Protein AF-A0A962M8P1-F1 (afdb_monomer_lite)

Radius of gyration: 22.52 Å; chains: 1; bounding box: 57×73×59 Å

Structure (mmCIF, N/CA/C/O backbone):
data_AF-A0A962M8P1-F1
#
_entry.id   AF-A0A962M8P1-F1
#
loop_
_atom_site.group_PDB
_atom_site.id
_atom_site.type_symbol
_atom_site.label_atom_id
_atom_site.label_alt_id
_atom_site.label_comp_id
_atom_site.label_asym_id
_atom_site.label_entity_id
_atom_site.label_seq_id
_atom_site.pdbx_PDB_ins_code
_atom_site.Cartn_x
_atom_site.Cartn_y
_atom_site.Cartn_z
_atom_site.occupancy
_atom_site.B_iso_or_equiv
_atom_site.auth_seq_id
_atom_site.auth_comp_id
_atom_site.auth_asym_id
_atom_site.auth_atom_id
_atom_site.pdbx_PDB_model_num
ATOM 1 N N . MET A 1 1 ? 17.537 8.607 -25.675 1.00 87.75 1 MET A N 1
ATOM 2 C CA . MET A 1 1 ? 16.946 9.271 -24.492 1.00 87.75 1 MET A CA 1
ATOM 3 C C . MET A 1 1 ? 15.452 9.015 -24.517 1.00 87.75 1 MET A C 1
ATOM 5 O O . MET A 1 1 ? 14.865 9.189 -25.572 1.00 87.75 1 MET A O 1
ATOM 9 N N . VAL A 1 2 ? 14.861 8.583 -23.406 1.00 95.69 2 VAL A N 1
ATOM 10 C CA . VAL A 1 2 ? 13.420 8.278 -23.311 1.00 95.69 2 VAL A CA 1
ATOM 11 C C . VAL A 1 2 ? 12.809 9.135 -22.211 1.00 95.69 2 VAL A C 1
ATOM 13 O O . VAL A 1 2 ? 13.331 9.156 -21.102 1.00 95.69 2 VAL A O 1
ATOM 16 N N . ILE A 1 3 ? 11.717 9.842 -22.480 1.00 96.94 3 ILE A N 1
ATOM 17 C CA . ILE A 1 3 ? 11.005 10.632 -21.471 1.00 96.94 3 ILE A CA 1
ATOM 18 C C . ILE A 1 3 ? 10.130 9.696 -20.634 1.00 96.94 3 ILE A C 1
ATOM 20 O O . ILE A 1 3 ? 9.373 8.885 -21.166 1.00 96.94 3 ILE A O 1
ATOM 24 N N . ALA A 1 4 ? 10.215 9.811 -19.312 1.00 96.94 4 ALA A N 1
ATOM 25 C CA . ALA A 1 4 ? 9.521 8.947 -18.366 1.00 96.94 4 ALA A CA 1
ATOM 26 C C . ALA A 1 4 ? 8.801 9.762 -17.274 1.00 96.94 4 ALA A C 1
ATOM 28 O O . ALA A 1 4 ? 8.599 10.976 -17.375 1.00 96.94 4 ALA A O 1
ATOM 29 N N . GLY A 1 5 ? 8.366 9.069 -16.221 1.00 94.88 5 GLY A N 1
ATOM 30 C CA . GLY A 1 5 ? 7.865 9.706 -15.010 1.00 94.88 5 GLY A CA 1
ATOM 31 C C . GLY A 1 5 ? 6.574 10.500 -15.207 1.00 94.88 5 GLY A C 1
ATOM 32 O O . GLY A 1 5 ? 5.689 10.092 -15.952 1.00 94.88 5 GLY A O 1
ATOM 33 N N . SER A 1 6 ? 6.431 11.609 -14.475 1.00 95.00 6 SER A N 1
ATOM 34 C CA . SER A 1 6 ? 5.182 12.399 -14.486 1.00 95.00 6 SER A CA 1
ATOM 35 C C . SER A 1 6 ? 4.921 13.044 -15.854 1.00 95.00 6 SER A C 1
ATOM 37 O O . SER A 1 6 ? 3.770 13.121 -16.278 1.00 95.00 6 SER A O 1
ATOM 39 N N . THR A 1 7 ? 5.980 13.459 -16.558 1.00 96.69 7 THR A N 1
ATOM 40 C CA . THR A 1 7 ? 5.894 14.061 -17.897 1.00 96.69 7 THR A CA 1
ATOM 41 C C . THR A 1 7 ? 5.358 13.080 -18.932 1.00 96.69 7 THR A C 1
ATOM 43 O O . THR A 1 7 ? 4.467 13.443 -19.696 1.00 96.69 7 THR A O 1
ATOM 46 N N . ALA A 1 8 ? 5.815 11.823 -18.913 1.00 97.56 8 ALA A N 1
ATOM 47 C CA . ALA A 1 8 ? 5.260 10.791 -19.786 1.00 97.56 8 ALA A CA 1
ATOM 48 C C . ALA A 1 8 ? 3.777 10.515 -19.488 1.00 97.56 8 ALA A C 1
ATOM 50 O O . ALA A 1 8 ? 2.972 10.449 -20.410 1.00 97.56 8 ALA A O 1
ATOM 51 N N . ILE A 1 9 ? 3.372 10.449 -18.212 1.00 97.50 9 ILE A N 1
ATOM 52 C CA . ILE A 1 9 ? 1.950 10.266 -17.859 1.00 97.50 9 ILE A CA 1
ATOM 53 C C . ILE A 1 9 ? 1.102 11.418 -18.402 1.00 97.50 9 ILE A C 1
ATOM 55 O O . ILE A 1 9 ? 0.058 11.170 -18.993 1.00 97.50 9 ILE A O 1
ATOM 59 N N . LYS A 1 10 ? 1.548 12.669 -18.231 1.00 97.12 10 LYS A N 1
ATOM 60 C CA . LYS A 1 10 ? 0.833 13.860 -18.712 1.00 97.12 10 LYS A CA 1
ATOM 61 C C . LYS A 1 10 ? 0.685 13.890 -20.235 1.00 97.12 10 LYS A C 1
ATOM 63 O O . LYS A 1 10 ? -0.350 14.338 -20.721 1.00 97.12 10 LYS A O 1
ATOM 68 N N . HIS A 1 11 ? 1.695 13.413 -20.966 1.00 97.44 11 HIS A N 1
ATOM 69 C CA . HIS A 1 11 ? 1.644 13.285 -22.424 1.00 97.44 11 HIS A CA 1
ATOM 70 C C . HIS A 1 11 ? 0.500 12.360 -22.867 1.00 97.44 11 HIS A C 1
ATOM 72 O O . HIS A 1 11 ? -0.308 12.743 -23.710 1.00 97.44 11 HIS A O 1
ATOM 78 N N . TRP A 1 12 ? 0.391 11.180 -22.251 1.00 97.69 12 TRP A N 1
ATOM 79 C CA . TRP A 1 12 ? -0.638 10.189 -22.585 1.00 97.69 12 TRP A CA 1
ATOM 80 C C . TRP A 1 12 ? -2.014 10.501 -21.982 1.00 97.69 12 TRP A C 1
ATOM 82 O O . TRP A 1 12 ? -3.043 10.163 -22.562 1.00 97.69 12 TRP A O 1
ATOM 92 N N . ILE A 1 13 ? -2.047 11.140 -20.811 1.00 96.81 13 ILE A N 1
ATOM 93 C CA . ILE A 1 13 ? -3.260 11.455 -20.054 1.00 96.81 13 ILE A CA 1
ATOM 94 C C . ILE A 1 13 ? -3.256 12.958 -19.727 1.00 96.81 13 ILE A C 1
ATOM 96 O O . ILE A 1 13 ? -2.772 13.366 -18.664 1.00 96.81 13 ILE A O 1
ATOM 100 N N . PRO A 1 14 ? -3.839 13.809 -20.595 1.00 95.56 14 PRO A N 1
ATOM 101 C CA . PRO A 1 14 ? -3.824 15.264 -20.413 1.00 95.56 14 PRO A CA 1
ATOM 102 C C . PRO A 1 14 ? -4.484 15.753 -19.114 1.00 95.56 14 PRO A C 1
ATOM 104 O O . PRO A 1 14 ? -4.162 16.838 -18.628 1.00 95.56 14 PRO A O 1
ATOM 107 N N . SER A 1 15 ? -5.390 14.959 -18.531 1.00 92.06 15 SER A N 1
ATOM 108 C CA . SER A 1 15 ? -6.053 15.241 -17.249 1.00 92.06 15 SER A CA 1
ATOM 109 C C . SER A 1 15 ? -5.169 14.983 -16.022 1.00 92.06 15 SER A C 1
ATOM 111 O O . SER A 1 15 ? -5.556 15.336 -14.906 1.00 92.06 15 SER A O 1
ATOM 113 N N . PHE A 1 16 ? -3.988 14.379 -16.195 1.00 93.50 16 PHE A N 1
ATOM 114 C CA . PHE A 1 16 ? -3.030 14.188 -15.112 1.00 93.50 16 PHE A CA 1
ATOM 115 C C . PHE A 1 16 ? -2.521 15.537 -14.581 1.00 93.50 16 PHE A C 1
ATOM 117 O O . PHE A 1 16 ? -2.542 16.556 -15.278 1.00 93.50 16 PHE A O 1
ATOM 124 N N . ARG A 1 17 ? -2.058 15.558 -13.327 1.00 91.62 17 ARG A N 1
ATOM 125 C CA . ARG A 1 17 ? -1.501 16.766 -12.696 1.00 91.62 17 ARG A CA 1
ATOM 126 C C . ARG A 1 17 ? -0.302 17.309 -13.481 1.00 91.62 17 ARG A C 1
ATOM 128 O O . ARG A 1 17 ? 0.403 16.545 -14.138 1.00 91.62 17 ARG A O 1
ATOM 135 N N . GLU A 1 18 ? -0.036 18.607 -13.354 1.00 93.00 18 GLU A N 1
ATOM 136 C CA . GLU A 1 18 ? 1.159 19.209 -13.953 1.00 93.00 18 GLU A CA 1
ATOM 137 C C . GLU A 1 18 ? 2.445 18.606 -13.343 1.00 93.00 18 GLU A C 1
ATOM 139 O O . GLU A 1 18 ? 2.572 18.538 -12.111 1.00 93.00 18 GLU A O 1
ATOM 144 N N . PRO A 1 19 ? 3.384 18.111 -14.173 1.00 92.25 19 PRO A N 1
ATOM 145 C CA . PRO A 1 19 ? 4.696 17.655 -13.721 1.00 92.25 19 PRO A CA 1
ATOM 146 C C . PRO A 1 19 ? 5.548 18.808 -13.172 1.00 92.25 19 PRO A C 1
ATOM 148 O O . PRO A 1 19 ? 5.528 19.913 -13.706 1.00 92.25 19 PRO A O 1
ATOM 151 N N . PHE A 1 20 ? 6.334 18.536 -12.128 1.00 87.94 20 PHE A N 1
ATOM 152 C CA . PHE A 1 20 ? 7.322 19.488 -11.594 1.00 87.94 20 PHE A CA 1
ATOM 153 C C . PHE A 1 20 ? 8.696 19.333 -12.251 1.00 87.94 20 PHE A C 1
ATOM 155 O O . PHE A 1 20 ? 9.467 20.283 -12.328 1.00 87.94 20 PHE A O 1
ATOM 162 N N . ASP A 1 21 ? 8.996 18.111 -12.677 1.00 90.19 21 ASP A N 1
ATOM 163 C CA . ASP A 1 21 ? 10.261 17.638 -13.211 1.00 90.19 21 ASP A CA 1
ATOM 164 C C . ASP A 1 21 ? 10.010 16.861 -14.509 1.00 90.19 21 ASP A C 1
ATOM 166 O O . ASP A 1 21 ? 8.931 16.301 -14.716 1.00 90.19 21 ASP A O 1
ATOM 170 N N . THR A 1 22 ? 11.015 16.829 -15.387 1.00 92.44 22 THR A N 1
ATOM 171 C CA . THR A 1 22 ? 11.053 15.893 -16.515 1.00 92.44 22 THR A CA 1
ATOM 172 C C . THR A 1 22 ? 12.088 14.830 -16.207 1.00 92.44 22 THR A C 1
ATOM 174 O O . THR A 1 22 ? 13.269 15.145 -16.092 1.00 92.44 22 THR A O 1
ATOM 177 N N . ASP A 1 23 ? 11.629 13.589 -16.066 1.00 93.12 23 ASP A N 1
ATOM 178 C CA . ASP A 1 23 ? 12.486 12.421 -15.907 1.00 93.12 23 ASP A CA 1
ATOM 179 C C . ASP A 1 23 ? 12.902 11.924 -17.302 1.00 93.12 23 ASP A C 1
ATOM 181 O O . ASP A 1 23 ? 12.043 11.669 -18.152 1.00 93.12 23 ASP A O 1
ATOM 185 N N . ILE A 1 24 ? 14.203 11.765 -17.545 1.00 95.06 24 ILE A N 1
ATOM 186 C CA . ILE A 1 24 ? 14.735 11.146 -18.763 1.00 95.06 24 ILE A CA 1
ATOM 187 C C . ILE A 1 24 ? 15.512 9.873 -18.434 1.00 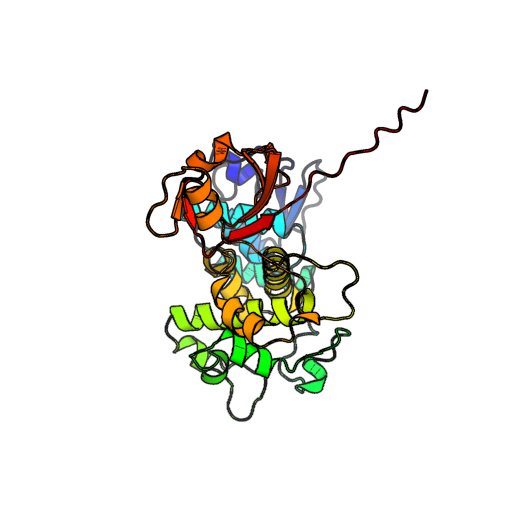95.06 24 ILE A C 1
ATOM 189 O O . ILE A 1 24 ? 16.294 9.831 -17.489 1.00 95.06 24 ILE A O 1
ATOM 193 N N . ILE A 1 25 ? 15.317 8.834 -19.238 1.00 95.56 25 ILE A N 1
ATOM 194 C CA . ILE A 1 25 ? 16.087 7.597 -19.189 1.00 95.56 25 ILE A CA 1
ATOM 195 C C . ILE A 1 25 ? 17.203 7.669 -20.232 1.00 95.56 25 ILE A C 1
ATOM 197 O O . ILE A 1 25 ? 16.952 7.947 -21.415 1.00 95.56 25 ILE A O 1
ATOM 201 N N . ILE A 1 26 ? 18.427 7.408 -19.780 1.00 94.19 26 ILE A N 1
ATOM 202 C CA . ILE A 1 26 ? 19.639 7.306 -20.606 1.00 94.19 26 ILE A CA 1
ATOM 203 C C . ILE A 1 26 ? 20.454 6.077 -20.191 1.00 94.19 26 ILE A C 1
ATOM 205 O O . ILE A 1 26 ? 20.227 5.530 -19.103 1.00 94.19 26 ILE A O 1
ATOM 209 N N . SER A 1 27 ? 21.396 5.659 -21.041 1.00 92.69 27 SER A N 1
ATOM 210 C CA . SER A 1 27 ? 22.308 4.568 -20.694 1.00 92.69 27 SER A CA 1
ATOM 211 C C . SER A 1 27 ? 23.224 4.970 -19.541 1.00 92.69 27 SER A C 1
ATOM 213 O O . SER A 1 27 ? 23.591 6.136 -19.395 1.00 92.69 27 SER A O 1
ATOM 215 N N . VAL A 1 28 ? 23.617 4.000 -18.714 1.00 89.06 28 VAL A N 1
ATOM 216 C CA . VAL A 1 28 ? 24.671 4.183 -17.697 1.00 89.06 28 VAL A CA 1
ATOM 217 C C . VAL A 1 28 ? 26.008 4.611 -18.309 1.00 89.06 28 VAL A C 1
ATOM 219 O O . VAL A 1 28 ? 26.787 5.270 -17.625 1.00 89.06 28 VAL A O 1
ATOM 222 N N . ASP A 1 29 ? 26.239 4.280 -19.582 1.00 87.75 29 ASP A N 1
ATOM 223 C CA . ASP A 1 29 ? 27.457 4.618 -20.325 1.00 87.75 29 ASP A CA 1
ATOM 224 C C . ASP A 1 29 ? 27.395 6.012 -20.983 1.00 87.75 29 ASP A C 1
ATOM 226 O O . ASP A 1 29 ? 28.407 6.507 -21.483 1.00 87.75 29 ASP A O 1
ATOM 230 N N . ASP A 1 30 ? 26.225 6.664 -20.980 1.00 88.00 30 ASP A N 1
ATOM 231 C CA . ASP A 1 30 ? 26.036 7.985 -21.581 1.00 88.00 30 ASP A CA 1
ATOM 232 C C . ASP A 1 30 ? 26.454 9.104 -20.609 1.00 88.00 30 ASP A C 1
ATOM 234 O O . ASP A 1 30 ? 25.870 9.277 -19.531 1.00 88.00 30 ASP A O 1
ATOM 238 N N . ASP A 1 31 ? 27.401 9.949 -21.029 1.00 81.38 31 ASP A N 1
ATOM 239 C CA . ASP A 1 31 ? 27.787 11.164 -20.300 1.00 81.38 31 ASP A CA 1
ATOM 240 C C . ASP A 1 31 ? 27.058 12.397 -20.860 1.00 81.38 31 ASP A C 1
ATOM 242 O O . ASP A 1 31 ? 27.593 13.202 -21.626 1.00 81.38 31 ASP A O 1
ATOM 246 N N . ILE A 1 32 ? 25.769 12.504 -20.525 1.00 84.12 32 ILE A N 1
ATOM 247 C CA . ILE A 1 32 ? 24.912 13.628 -20.917 1.00 84.12 32 ILE A CA 1
ATOM 248 C C . ILE A 1 32 ? 24.668 14.530 -19.706 1.00 84.12 32 ILE A C 1
ATOM 250 O O . ILE A 1 32 ? 24.160 14.094 -18.669 1.00 84.12 32 ILE A O 1
ATOM 254 N N . THR A 1 33 ? 24.947 15.824 -19.871 1.00 78.62 33 THR A N 1
ATOM 255 C CA . THR A 1 33 ? 24.561 16.864 -18.912 1.00 78.62 33 THR A CA 1
ATOM 256 C C . THR A 1 33 ? 23.253 17.519 -19.348 1.00 78.62 33 THR A C 1
ATOM 258 O O . THR A 1 33 ? 23.106 17.999 -20.470 1.00 78.62 33 THR A O 1
ATOM 261 N N . THR A 1 34 ? 22.265 17.532 -18.457 1.00 80.81 34 THR A N 1
ATOM 262 C CA . THR A 1 34 ? 20.958 18.151 -18.704 1.00 80.81 34 THR A CA 1
ATOM 263 C C . THR A 1 34 ? 20.409 18.773 -17.423 1.00 80.81 34 THR A C 1
ATOM 265 O O . THR A 1 34 ? 20.869 18.472 -16.325 1.00 80.81 34 THR A O 1
ATOM 268 N N . ARG A 1 35 ? 19.417 19.658 -17.570 1.00 84.00 35 ARG A N 1
ATOM 269 C CA . ARG A 1 35 ? 18.641 20.217 -16.452 1.00 84.00 35 ARG A CA 1
ATOM 270 C C . ARG A 1 35 ? 17.535 19.272 -15.959 1.00 84.00 35 ARG A C 1
ATOM 272 O O . ARG A 1 35 ? 16.896 19.584 -14.962 1.00 84.00 35 ARG A O 1
ATOM 279 N N . ASN A 1 36 ? 17.291 18.176 -16.675 1.00 88.25 36 ASN A N 1
ATOM 280 C CA . ASN A 1 36 ? 16.266 17.181 -16.360 1.00 88.25 36 ASN A CA 1
ATOM 281 C C . ASN A 1 36 ? 16.761 16.162 -15.320 1.00 88.25 36 ASN A C 1
ATOM 283 O O . ASN A 1 36 ? 17.963 15.909 -15.227 1.00 88.25 36 ASN A O 1
ATOM 287 N N . ASP A 1 37 ? 15.830 15.535 -14.595 1.00 88.31 37 ASP A N 1
ATOM 288 C CA . ASP A 1 37 ? 16.135 14.420 -13.693 1.00 88.31 37 ASP A CA 1
ATOM 289 C C . ASP A 1 37 ? 16.513 13.194 -14.541 1.00 88.31 37 ASP A C 1
ATOM 291 O O . ASP A 1 37 ? 15.815 12.838 -15.491 1.00 88.31 37 ASP A O 1
ATOM 295 N N . ILE A 1 38 ? 17.639 12.552 -14.224 1.00 90.81 38 ILE A N 1
ATOM 296 C CA . ILE A 1 38 ? 18.180 11.446 -15.022 1.00 90.81 38 ILE A CA 1
ATOM 297 C C . ILE A 1 38 ? 17.988 10.118 -14.292 1.00 90.81 38 ILE A C 1
ATOM 299 O O . ILE A 1 38 ? 18.492 9.930 -13.184 1.00 90.81 38 ILE A O 1
ATOM 303 N N . ILE A 1 39 ? 17.354 9.165 -14.970 1.00 91.88 39 ILE A N 1
ATOM 304 C CA . ILE A 1 39 ? 17.299 7.755 -14.592 1.00 91.88 39 ILE A CA 1
ATOM 305 C C . ILE A 1 39 ? 18.299 7.005 -15.475 1.00 91.88 39 ILE A C 1
ATOM 307 O O . ILE A 1 39 ? 18.087 6.845 -16.676 1.00 91.88 39 ILE A O 1
ATOM 311 N N . ARG A 1 40 ? 19.408 6.551 -14.891 1.00 93.50 40 ARG A N 1
ATOM 312 C CA . ARG A 1 40 ? 20.413 5.768 -15.621 1.00 93.50 40 ARG A CA 1
ATOM 313 C C . ARG A 1 40 ? 20.064 4.292 -15.540 1.00 93.50 40 ARG A C 1
ATOM 315 O O . ARG A 1 40 ? 19.936 3.767 -14.438 1.00 93.50 40 ARG A O 1
ATOM 322 N N . LEU A 1 41 ? 19.900 3.647 -16.693 1.00 95.25 41 LEU A N 1
ATOM 323 C CA . LEU A 1 41 ? 19.621 2.214 -16.789 1.00 95.25 41 LEU A CA 1
ATOM 324 C C . LEU A 1 41 ? 20.677 1.514 -17.659 1.00 95.25 41 LEU A C 1
ATOM 326 O O . LEU A 1 41 ? 21.176 2.112 -18.611 1.00 95.25 41 LEU A O 1
ATOM 330 N N . PRO A 1 42 ? 21.011 0.246 -17.371 1.00 95.31 42 PRO A N 1
ATOM 331 C CA . PRO A 1 42 ? 21.795 -0.587 -18.274 1.00 95.31 42 PRO A CA 1
ATOM 332 C C . PRO A 1 42 ? 21.156 -0.689 -19.665 1.00 95.31 42 PRO A C 1
ATOM 334 O O . PRO A 1 42 ? 19.929 -0.787 -19.775 1.00 95.31 42 PRO A O 1
ATOM 337 N N . GLN A 1 43 ? 21.980 -0.739 -20.716 1.00 94.50 43 GLN A N 1
ATOM 338 C CA . GLN A 1 43 ? 21.503 -0.773 -22.104 1.00 94.50 43 GLN A CA 1
ATOM 339 C C . GLN A 1 43 ? 20.516 -1.923 -22.360 1.00 94.50 43 GLN A C 1
ATOM 341 O O . GLN A 1 43 ? 19.470 -1.709 -22.958 1.00 94.50 43 GLN A O 1
ATOM 346 N N . ASN A 1 44 ? 20.760 -3.109 -21.793 1.00 95.12 44 ASN A N 1
ATOM 347 C CA . ASN A 1 44 ? 19.865 -4.263 -21.936 1.00 95.12 44 ASN A CA 1
ATOM 348 C C . ASN A 1 44 ? 18.453 -4.044 -21.356 1.00 95.12 44 ASN A C 1
ATOM 350 O O . ASN A 1 44 ? 17.518 -4.733 -21.759 1.00 95.12 44 ASN A O 1
ATOM 354 N N . ILE A 1 45 ? 18.292 -3.131 -20.389 1.00 97.06 45 ILE A N 1
ATOM 355 C CA . ILE A 1 45 ? 16.973 -2.733 -19.876 1.00 97.06 45 ILE A CA 1
ATOM 356 C C . ILE A 1 45 ? 16.354 -1.692 -20.808 1.00 97.06 45 ILE A C 1
ATOM 358 O O . ILE A 1 45 ? 15.164 -1.778 -21.098 1.00 97.06 45 ILE A O 1
ATOM 362 N N . ILE A 1 46 ? 17.154 -0.737 -21.293 1.00 96.25 46 ILE A N 1
ATOM 363 C CA . ILE A 1 46 ? 16.712 0.291 -22.247 1.00 96.25 46 ILE A CA 1
ATOM 364 C C . ILE A 1 46 ? 16.167 -0.347 -23.526 1.00 96.25 46 ILE A C 1
ATOM 366 O O . ILE A 1 46 ? 15.102 0.052 -23.989 1.00 96.25 46 ILE A O 1
ATOM 370 N N . ASP A 1 47 ? 16.840 -1.379 -24.037 1.00 95.50 47 ASP A N 1
ATOM 371 C CA . ASP A 1 47 ? 16.479 -2.088 -25.270 1.00 95.50 47 ASP A CA 1
ATOM 372 C C . ASP A 1 47 ? 15.090 -2.745 -25.218 1.00 95.50 47 ASP A C 1
ATOM 374 O O . ASP A 1 47 ? 14.495 -3.019 -26.259 1.00 95.50 47 ASP A O 1
ATOM 378 N N . ILE A 1 48 ? 14.561 -3.005 -24.016 1.00 96.88 48 ILE A N 1
ATOM 379 C CA . ILE A 1 48 ? 13.236 -3.607 -23.820 1.00 96.88 48 ILE A CA 1
ATOM 380 C C . ILE A 1 48 ? 12.189 -2.613 -23.305 1.00 96.88 48 ILE A C 1
ATOM 382 O O . ILE A 1 48 ? 11.078 -3.025 -22.956 1.00 96.88 48 ILE A O 1
ATOM 386 N N . LEU A 1 49 ? 12.524 -1.321 -23.202 1.00 98.00 49 LEU A N 1
ATOM 387 C CA . LEU A 1 49 ? 11.556 -0.309 -22.793 1.00 98.00 49 LEU A CA 1
ATOM 388 C C . LEU A 1 49 ? 10.464 -0.162 -23.863 1.00 98.00 49 LEU A C 1
ATOM 390 O O . LEU A 1 49 ? 10.775 0.026 -25.039 1.00 98.00 49 LEU A O 1
ATOM 394 N N . PRO A 1 50 ? 9.180 -0.184 -23.477 1.00 97.75 50 PRO A N 1
ATOM 395 C CA . PRO A 1 50 ? 8.088 0.097 -24.399 1.00 97.75 50 PRO A CA 1
ATOM 396 C C . PRO A 1 50 ? 7.992 1.610 -24.640 1.00 97.75 50 PRO A C 1
ATOM 398 O O . PRO A 1 50 ? 7.438 2.342 -23.813 1.00 97.75 50 PRO A O 1
ATOM 401 N N . VAL A 1 51 ? 8.560 2.084 -25.747 1.00 97.88 51 VAL A N 1
ATOM 402 C CA . VAL A 1 51 ? 8.662 3.514 -26.078 1.00 97.88 51 VAL A CA 1
ATOM 403 C C . VAL A 1 51 ? 7.861 3.842 -27.329 1.00 97.88 51 VAL A C 1
ATOM 405 O O . VAL A 1 51 ? 7.998 3.178 -28.353 1.00 97.88 51 VAL A O 1
ATOM 408 N N . GLU A 1 52 ? 7.079 4.914 -27.255 1.00 96.94 52 GLU A N 1
ATOM 409 C CA . GLU A 1 52 ? 6.338 5.489 -28.374 1.00 96.94 52 GLU A CA 1
ATOM 410 C C . GLU A 1 52 ? 6.533 7.013 -28.374 1.00 96.94 52 GLU A C 1
ATOM 412 O O . GLU A 1 52 ? 6.364 7.665 -27.345 1.00 96.94 52 GLU A O 1
ATOM 417 N N . ASN A 1 53 ? 6.900 7.595 -29.522 1.00 94.12 53 ASN A N 1
ATOM 418 C CA . ASN A 1 53 ? 7.151 9.039 -29.678 1.00 94.12 53 ASN A CA 1
ATOM 419 C C . ASN A 1 53 ? 8.158 9.622 -28.664 1.00 94.12 53 ASN A C 1
ATOM 421 O O . ASN A 1 53 ? 7.937 10.704 -28.134 1.00 94.12 53 ASN A O 1
ATOM 425 N N . ASP A 1 54 ? 9.239 8.896 -28.367 1.00 96.19 54 ASP A N 1
ATOM 426 C CA . ASP A 1 54 ? 10.234 9.224 -27.328 1.00 96.19 54 ASP A CA 1
ATOM 427 C C . ASP A 1 54 ? 9.719 9.168 -25.876 1.00 96.19 54 ASP A C 1
ATOM 429 O O . ASP A 1 54 ? 10.497 9.387 -24.945 1.00 96.19 54 ASP A O 1
ATOM 433 N N . TYR A 1 55 ? 8.449 8.822 -25.647 1.00 98.19 55 TYR A N 1
ATOM 434 C CA . TYR A 1 55 ? 7.864 8.652 -24.318 1.00 98.19 55 TYR A CA 1
ATOM 435 C C . TYR A 1 55 ? 7.741 7.177 -23.952 1.00 98.19 55 TYR A C 1
ATOM 437 O O . TYR A 1 55 ? 7.319 6.336 -24.744 1.00 98.19 55 TYR A O 1
ATOM 445 N N . LEU A 1 56 ? 8.047 6.859 -22.698 1.00 98.19 56 LEU A N 1
ATOM 446 C CA . LEU A 1 56 ? 7.702 5.567 -22.126 1.00 98.19 56 LEU A CA 1
ATOM 447 C C . LEU A 1 56 ? 6.168 5.421 -22.109 1.00 98.19 56 LEU A C 1
ATOM 449 O O . LEU A 1 56 ? 5.462 6.336 -21.674 1.00 98.19 56 LEU A O 1
ATOM 453 N N . THR A 1 57 ? 5.653 4.286 -22.583 1.00 98.56 57 THR A N 1
ATOM 454 C CA . THR A 1 57 ? 4.210 3.974 -22.552 1.00 98.56 57 THR A CA 1
ATOM 455 C C . THR A 1 57 ? 3.666 3.969 -21.120 1.00 98.56 57 THR A C 1
ATOM 457 O O . THR A 1 57 ? 4.423 3.848 -20.152 1.00 98.56 57 THR A O 1
ATOM 460 N N . LEU A 1 58 ? 2.341 4.059 -20.962 1.00 98.38 58 LEU A N 1
ATOM 461 C CA . LEU A 1 58 ? 1.694 4.030 -19.644 1.00 98.38 58 LEU A CA 1
ATOM 462 C C . LEU A 1 58 ? 2.046 2.770 -18.833 1.00 98.38 58 LEU A C 1
ATOM 464 O O . LEU A 1 58 ? 2.432 2.896 -17.670 1.00 98.38 58 LEU A O 1
ATOM 468 N N . ASP A 1 59 ? 2.019 1.588 -19.454 1.00 98.56 59 ASP A N 1
ATOM 469 C CA . ASP A 1 59 ? 2.436 0.327 -18.819 1.00 98.56 59 ASP A CA 1
ATOM 470 C C . ASP A 1 59 ? 3.929 0.317 -18.476 1.00 98.56 59 ASP A C 1
ATOM 472 O O . ASP A 1 59 ? 4.331 -0.179 -17.419 1.00 98.56 59 ASP A O 1
ATOM 476 N N . GLY A 1 60 ? 4.768 0.923 -19.321 1.00 98.44 60 GLY A N 1
ATOM 477 C CA . GLY A 1 60 ? 6.186 1.117 -19.030 1.00 98.44 60 GLY A CA 1
ATOM 478 C C . GLY A 1 60 ? 6.411 2.002 -17.803 1.00 98.44 60 GLY A C 1
ATOM 479 O O . GLY A 1 60 ? 7.171 1.633 -16.906 1.00 98.44 60 GLY A O 1
ATOM 480 N N . VAL A 1 61 ? 5.720 3.145 -17.714 1.00 98.19 61 VAL A N 1
ATOM 481 C CA . VAL A 1 61 ? 5.810 4.054 -16.558 1.00 98.19 61 VAL A CA 1
ATOM 482 C C . VAL A 1 61 ? 5.257 3.391 -15.298 1.00 98.19 61 VAL A C 1
ATOM 484 O O . VAL A 1 61 ? 5.866 3.509 -14.232 1.00 98.19 61 VAL A O 1
ATOM 487 N N . PHE A 1 62 ? 4.135 2.679 -15.406 1.00 98.38 62 PHE A N 1
ATOM 488 C CA . PHE A 1 62 ? 3.548 1.919 -14.307 1.00 98.38 62 PHE A CA 1
ATOM 489 C C . PHE A 1 62 ? 4.532 0.873 -13.779 1.00 98.38 62 PHE A C 1
ATOM 491 O O . PHE A 1 62 ? 4.864 0.880 -12.594 1.00 98.38 62 PHE A O 1
ATOM 498 N N . THR A 1 63 ? 5.097 0.061 -14.675 1.00 98.44 63 THR A N 1
ATOM 499 C CA . THR A 1 63 ? 6.108 -0.954 -14.356 1.00 98.44 63 THR A CA 1
ATOM 500 C C . THR A 1 63 ? 7.335 -0.343 -13.684 1.00 98.44 63 THR A C 1
ATOM 502 O O . THR A 1 63 ? 7.784 -0.844 -12.650 1.00 98.44 63 THR A O 1
ATOM 505 N N . LEU A 1 64 ? 7.847 0.769 -14.223 1.00 97.69 64 LEU A N 1
ATOM 506 C CA . LEU A 1 64 ? 8.985 1.492 -13.661 1.00 97.69 64 LEU A CA 1
ATOM 507 C C . LEU A 1 64 ? 8.706 1.942 -12.226 1.00 97.69 64 LEU A C 1
ATOM 509 O O . LEU A 1 64 ? 9.499 1.663 -11.326 1.00 97.69 64 LEU A O 1
ATOM 513 N N . LYS A 1 65 ? 7.557 2.579 -11.984 1.00 96.56 65 LYS A N 1
ATOM 514 C CA . LYS A 1 65 ? 7.196 3.068 -10.648 1.00 96.56 65 LYS A CA 1
ATOM 515 C C . LYS A 1 65 ? 6.945 1.928 -9.666 1.00 96.56 65 LYS A C 1
ATOM 517 O O . LYS A 1 65 ? 7.494 1.983 -8.569 1.00 96.56 65 LYS A O 1
ATOM 522 N N . CYS A 1 66 ? 6.195 0.894 -10.052 1.00 97.06 66 CYS A N 1
ATOM 523 C CA . CYS A 1 66 ? 5.975 -0.292 -9.220 1.00 97.06 66 CYS A CA 1
ATOM 524 C C . CYS A 1 66 ? 7.303 -0.942 -8.827 1.00 97.06 66 CYS A C 1
ATOM 526 O O . CYS A 1 66 ? 7.519 -1.213 -7.649 1.00 97.06 66 CYS A O 1
ATOM 528 N N . SER A 1 67 ? 8.222 -1.118 -9.785 1.00 95.81 67 SER A N 1
ATOM 529 C CA . SER A 1 67 ? 9.522 -1.744 -9.520 1.00 95.81 67 SER A CA 1
ATOM 530 C C . SER A 1 67 ? 10.346 -0.983 -8.485 1.00 95.81 67 SER A C 1
ATOM 532 O O . SER A 1 67 ? 11.146 -1.600 -7.805 1.00 95.81 67 SER A O 1
ATOM 534 N N . HIS A 1 68 ? 10.131 0.326 -8.323 1.00 93.25 68 HIS A N 1
ATOM 535 C CA . HIS A 1 68 ? 10.876 1.184 -7.403 1.00 93.25 68 HIS A CA 1
ATOM 536 C C . HIS A 1 68 ? 10.234 1.287 -6.002 1.00 93.25 68 HIS A C 1
ATOM 538 O O . HIS A 1 68 ? 10.883 1.711 -5.044 1.00 93.25 68 HIS A O 1
ATOM 544 N N . MET A 1 69 ? 8.962 0.897 -5.840 1.00 94.62 69 MET A N 1
ATOM 545 C CA . MET A 1 69 ? 8.211 1.096 -4.587 1.00 94.62 69 MET A CA 1
ATOM 546 C C . MET A 1 69 ? 8.769 0.323 -3.386 1.00 94.62 69 MET A C 1
ATOM 548 O O . MET A 1 69 ? 8.457 0.669 -2.247 1.00 94.62 69 MET A O 1
ATOM 552 N N . GLY A 1 70 ? 9.610 -0.688 -3.618 1.00 93.69 70 GLY A N 1
ATOM 553 C CA . GLY A 1 70 ? 10.291 -1.437 -2.562 1.00 93.69 70 GLY A CA 1
ATOM 554 C C . GLY A 1 70 ? 11.326 -0.627 -1.768 1.00 93.69 70 GLY A C 1
ATOM 555 O O . GLY A 1 70 ? 11.795 -1.120 -0.740 1.00 93.69 70 GLY A O 1
ATOM 556 N N . TRP A 1 71 ? 11.666 0.589 -2.209 1.00 92.56 71 TRP A N 1
ATOM 557 C CA . TRP A 1 71 ? 12.631 1.490 -1.574 1.00 92.56 71 TRP A CA 1
ATOM 558 C C . TRP A 1 71 ? 11.985 2.827 -1.196 1.00 92.56 71 TRP A C 1
ATOM 560 O O . TRP A 1 71 ? 11.115 3.337 -1.904 1.00 92.56 71 TRP A O 1
ATOM 570 N N . ASP A 1 72 ? 12.427 3.417 -0.082 1.00 92.06 72 ASP A N 1
ATOM 571 C CA . ASP A 1 72 ? 11.885 4.682 0.431 1.00 92.06 72 ASP A CA 1
ATOM 572 C C . ASP A 1 72 ? 12.503 5.908 -0.260 1.00 92.06 72 ASP A C 1
ATOM 574 O O . ASP A 1 72 ? 13.212 6.717 0.333 1.00 92.06 72 ASP A O 1
ATOM 578 N N . ILE A 1 73 ? 12.278 6.016 -1.567 1.00 89.62 73 ILE A N 1
ATOM 579 C CA . ILE A 1 73 ? 12.790 7.099 -2.410 1.00 89.62 73 ILE A CA 1
ATOM 580 C C . ILE A 1 73 ? 11.596 7.669 -3.155 1.00 89.62 73 ILE A C 1
ATOM 582 O O . ILE A 1 73 ? 10.964 6.964 -3.934 1.00 89.62 73 ILE A O 1
ATOM 586 N N . LYS A 1 74 ? 11.237 8.929 -2.872 1.00 88.94 74 LYS A N 1
ATOM 587 C CA . LYS A 1 74 ? 10.032 9.586 -3.420 1.00 88.94 74 LYS A CA 1
ATOM 588 C C . LYS A 1 74 ? 8.764 8.691 -3.292 1.00 88.94 74 LYS A C 1
ATOM 590 O O . LYS A 1 74 ? 7.842 8.810 -4.099 1.00 88.94 74 LYS A O 1
ATOM 595 N N . TRP A 1 75 ? 8.674 7.817 -2.275 1.00 91.25 75 TRP A N 1
ATOM 596 C CA . TRP A 1 75 ? 7.683 6.724 -2.199 1.00 91.25 75 TRP A CA 1
ATOM 597 C C . TRP A 1 75 ? 6.232 7.203 -2.310 1.00 91.25 75 TRP A C 1
ATOM 599 O O . TRP A 1 75 ? 5.451 6.664 -3.089 1.00 91.25 75 TRP A O 1
ATOM 609 N N . ASN A 1 76 ? 5.882 8.285 -1.605 1.00 89.44 76 ASN A N 1
ATOM 610 C CA . ASN A 1 76 ? 4.539 8.867 -1.673 1.00 89.44 76 ASN A CA 1
ATOM 611 C C . ASN A 1 76 ? 4.178 9.369 -3.085 1.00 89.44 76 ASN A C 1
ATOM 613 O O . ASN A 1 76 ? 3.024 9.238 -3.488 1.00 89.44 76 ASN A O 1
ATOM 617 N N . LYS A 1 77 ? 5.145 9.911 -3.848 1.00 89.12 77 LYS A N 1
ATOM 618 C CA . LYS A 1 77 ? 4.952 10.310 -5.259 1.00 89.12 77 LYS A CA 1
ATOM 619 C C . LYS A 1 77 ? 4.672 9.065 -6.102 1.00 89.12 77 LYS A C 1
ATOM 621 O O . LYS A 1 77 ? 3.669 9.025 -6.807 1.00 89.12 77 LYS A O 1
ATOM 626 N N . HIS A 1 78 ? 5.512 8.034 -5.979 1.00 92.56 78 HIS A N 1
ATOM 627 C CA . HIS A 1 78 ? 5.356 6.791 -6.740 1.00 92.56 78 HIS A CA 1
ATOM 628 C C . HIS A 1 78 ? 4.038 6.086 -6.444 1.00 92.56 78 HIS A C 1
ATOM 630 O O . HIS A 1 78 ? 3.332 5.745 -7.386 1.00 92.56 78 HIS A O 1
ATOM 636 N N . LYS A 1 79 ? 3.660 5.942 -5.169 1.00 93.88 79 LYS A N 1
ATOM 637 C CA . LYS A 1 79 ? 2.386 5.331 -4.778 1.00 93.88 79 LYS A CA 1
ATOM 638 C C . LYS A 1 79 ? 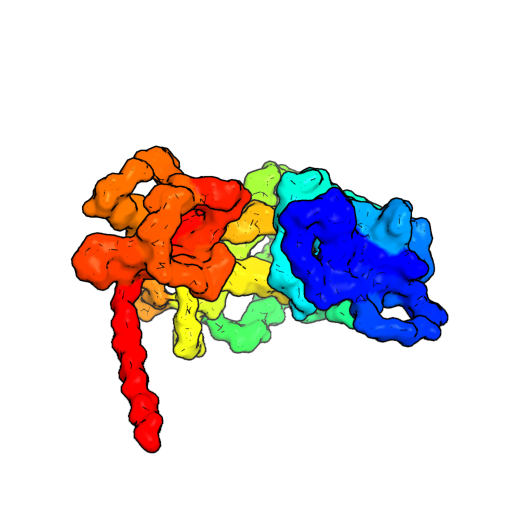1.190 6.049 -5.408 1.00 93.88 79 LYS A C 1
ATOM 640 O O . LYS A 1 79 ? 0.326 5.393 -5.978 1.00 93.88 79 LYS A O 1
ATOM 645 N N . LYS A 1 80 ? 1.142 7.386 -5.330 1.00 91.44 80 LYS A N 1
ATOM 646 C CA . LYS A 1 80 ? 0.050 8.183 -5.919 1.00 91.44 80 LYS A CA 1
ATOM 647 C C . LYS A 1 80 ? -0.057 7.972 -7.426 1.00 91.44 80 LYS A C 1
ATOM 649 O O . LYS A 1 80 ? -1.149 7.746 -7.935 1.00 91.44 80 LYS A O 1
ATOM 654 N N . ASP A 1 81 ? 1.075 8.019 -8.123 1.00 93.94 81 ASP A N 1
ATOM 655 C CA . ASP A 1 81 ? 1.115 7.813 -9.568 1.00 93.94 81 ASP A CA 1
ATOM 656 C C . ASP A 1 81 ? 0.729 6.362 -9.943 1.00 93.94 81 ASP A C 1
ATOM 658 O O . ASP A 1 81 ? 0.016 6.160 -10.918 1.00 93.94 81 ASP A O 1
ATOM 662 N N . VAL A 1 82 ? 1.145 5.355 -9.162 1.00 95.69 82 VAL A N 1
ATOM 663 C CA . VAL A 1 82 ? 0.783 3.934 -9.359 1.00 95.69 82 VAL A CA 1
ATOM 664 C C . VAL A 1 82 ? -0.714 3.708 -9.172 1.00 95.69 82 VAL A C 1
ATOM 666 O O . VAL A 1 82 ? -1.339 3.090 -10.028 1.00 95.69 82 VAL A O 1
ATOM 669 N N . LEU A 1 83 ? -1.308 4.241 -8.099 1.00 93.19 83 LEU A N 1
ATOM 670 C CA . LEU A 1 83 ? -2.754 4.157 -7.870 1.00 93.19 83 LEU A CA 1
ATOM 671 C C . LEU A 1 83 ? -3.534 4.824 -9.009 1.00 93.19 83 LEU A C 1
ATOM 673 O O . LEU A 1 83 ? -4.494 4.247 -9.509 1.00 93.19 83 LEU A O 1
ATOM 677 N N . PHE A 1 84 ? -3.084 5.999 -9.462 1.00 93.25 84 PHE A N 1
ATOM 678 C CA . PHE A 1 84 ? -3.673 6.679 -10.615 1.00 93.25 84 PHE A CA 1
ATOM 679 C C . PHE A 1 84 ? -3.586 5.818 -11.880 1.00 93.25 84 PHE A C 1
ATOM 681 O O . PHE A 1 84 ? -4.600 5.560 -12.509 1.00 93.25 84 PHE A O 1
ATOM 688 N N . LEU A 1 85 ? -2.402 5.320 -12.242 1.00 95.62 85 LEU A N 1
ATOM 689 C CA . LEU A 1 85 ? -2.211 4.503 -13.446 1.00 95.62 85 LEU A CA 1
ATOM 690 C C . LEU A 1 85 ? -3.018 3.198 -13.406 1.00 95.62 85 LEU A C 1
ATOM 692 O O . LEU A 1 85 ? -3.567 2.786 -14.429 1.00 95.62 85 LEU A O 1
ATOM 696 N N . LYS A 1 86 ? -3.166 2.587 -12.225 1.00 93.88 86 LYS A N 1
ATOM 697 C CA . LYS A 1 86 ? -3.993 1.389 -12.042 1.00 93.88 86 LYS A CA 1
ATOM 698 C C . LYS A 1 86 ? -5.476 1.663 -12.332 1.00 93.88 86 LYS A C 1
ATOM 700 O O . LYS A 1 86 ? -6.124 0.831 -12.958 1.00 93.88 86 LYS A O 1
ATOM 705 N N . GLN A 1 87 ? -5.993 2.849 -11.985 1.00 91.19 87 GLN A N 1
ATOM 706 C CA . GLN A 1 87 ? -7.355 3.276 -12.360 1.00 91.19 87 GLN A CA 1
ATOM 707 C C . GLN A 1 87 ? -7.546 3.418 -13.880 1.00 91.19 87 GLN A C 1
ATOM 709 O O . GLN A 1 87 ? -8.666 3.298 -14.365 1.00 91.19 87 GLN A O 1
ATOM 714 N N . TYR A 1 88 ? -6.465 3.640 -14.636 1.00 94.12 88 TYR A N 1
ATOM 715 C CA . TYR A 1 88 ? -6.473 3.677 -16.104 1.00 94.12 88 TYR A CA 1
ATOM 716 C C . TYR A 1 88 ? -6.195 2.303 -16.740 1.00 94.12 88 TYR A C 1
ATOM 718 O O . TYR A 1 88 ? -6.004 2.215 -17.949 1.00 94.12 88 TYR A O 1
ATOM 726 N N . GLY A 1 89 ? -6.183 1.227 -15.946 1.00 95.12 89 GLY A N 1
ATOM 727 C CA . GLY A 1 89 ? -6.036 -0.142 -16.442 1.00 95.12 89 GLY A CA 1
ATOM 728 C C . GLY A 1 89 ? -4.606 -0.550 -16.795 1.00 95.12 89 GLY A C 1
ATOM 729 O O . GLY A 1 89 ? -4.432 -1.580 -17.441 1.00 95.12 89 GLY A O 1
ATOM 730 N N . CYS A 1 90 ? -3.595 0.220 -16.375 1.00 97.06 90 CYS A N 1
ATOM 731 C CA . CYS A 1 90 ? -2.199 -0.114 -16.657 1.00 97.06 90 CYS A CA 1
ATOM 732 C C . CYS A 1 90 ? -1.793 -1.435 -15.987 1.00 97.06 90 CYS A C 1
ATOM 734 O O . CYS A 1 90 ? -2.204 -1.727 -14.858 1.00 97.06 90 CYS A O 1
ATOM 736 N N . GLN A 1 91 ? -0.941 -2.210 -16.655 1.00 96.62 91 GLN A N 1
ATOM 737 C CA . GLN A 1 91 ? -0.464 -3.512 -16.191 1.00 96.62 91 GLN A CA 1
ATOM 738 C C . GLN A 1 91 ? 1.060 -3.565 -16.089 1.00 96.62 91 GLN A C 1
ATOM 740 O O . GLN A 1 91 ? 1.795 -2.890 -16.809 1.00 96.62 91 GLN A O 1
ATOM 745 N N . ILE A 1 92 ? 1.555 -4.380 -15.152 1.00 97.44 92 ILE A N 1
ATOM 746 C CA . ILE A 1 92 ? 2.993 -4.625 -15.024 1.00 97.44 92 ILE A CA 1
ATOM 747 C C . ILE A 1 92 ? 3.462 -5.446 -16.225 1.00 97.44 92 ILE A C 1
ATOM 749 O O . ILE A 1 92 ? 2.919 -6.514 -16.493 1.00 97.44 92 ILE A O 1
ATOM 753 N N . ILE A 1 93 ? 4.540 -5.001 -16.869 1.00 98.19 93 ILE A N 1
ATOM 754 C CA . ILE A 1 93 ? 5.270 -5.756 -17.888 1.00 98.19 93 ILE A CA 1
ATOM 755 C C . ILE A 1 93 ? 6.260 -6.683 -17.165 1.00 98.19 93 ILE A C 1
ATOM 757 O O . ILE A 1 93 ? 7.274 -6.200 -16.647 1.00 98.19 93 ILE A O 1
ATOM 761 N N . PRO A 1 94 ? 6.021 -8.010 -17.096 1.00 96.75 94 PRO A N 1
ATOM 762 C CA . PRO A 1 94 ? 6.733 -8.871 -16.146 1.00 96.75 94 PRO A CA 1
ATOM 763 C C . PRO A 1 94 ? 8.244 -8.969 -16.395 1.00 96.75 94 PRO A C 1
ATOM 765 O O . PRO A 1 94 ? 9.036 -8.983 -15.449 1.00 96.75 94 PRO A O 1
ATOM 768 N N . SER A 1 95 ? 8.659 -9.020 -17.665 1.00 97.00 95 SER A N 1
ATOM 769 C CA . SER A 1 95 ? 10.074 -9.089 -18.052 1.00 97.00 95 SER A CA 1
ATOM 770 C C . SER A 1 95 ? 10.830 -7.822 -17.648 1.00 97.00 95 SER A C 1
ATOM 772 O O . SER A 1 95 ? 11.904 -7.913 -17.051 1.00 97.00 95 SER A O 1
ATOM 774 N N . LEU A 1 96 ? 10.242 -6.653 -17.915 1.00 98.06 96 LEU A N 1
ATOM 775 C CA . LEU A 1 96 ? 10.797 -5.356 -17.550 1.00 98.06 96 LEU A CA 1
ATOM 776 C C . LEU A 1 96 ? 10.842 -5.181 -16.028 1.00 98.06 96 LEU A C 1
ATOM 778 O O . LEU A 1 96 ? 11.890 -4.833 -15.490 1.00 98.06 96 LEU A O 1
ATOM 782 N N . TYR A 1 97 ? 9.752 -5.502 -15.322 1.00 97.81 97 TYR A N 1
ATOM 783 C CA . TYR A 1 97 ? 9.686 -5.427 -13.859 1.00 97.81 97 TYR A CA 1
ATOM 784 C C . TYR A 1 97 ? 10.810 -6.224 -13.198 1.00 97.81 97 TYR A C 1
ATOM 786 O O . TYR A 1 97 ? 11.525 -5.709 -12.341 1.00 97.81 97 TYR A O 1
ATOM 794 N N . LYS A 1 98 ? 11.012 -7.472 -13.636 1.00 96.19 98 LYS A N 1
ATOM 795 C CA . LYS A 1 98 ? 12.061 -8.345 -13.102 1.00 96.19 98 LYS A CA 1
ATOM 796 C C . LYS A 1 98 ? 13.459 -7.757 -13.309 1.00 96.19 98 LYS A C 1
ATOM 798 O O . LYS A 1 98 ? 14.272 -7.807 -12.386 1.00 96.19 98 LYS A O 1
ATOM 803 N N . GLN A 1 99 ? 13.750 -7.220 -14.497 1.00 97.31 99 GLN A N 1
ATOM 804 C CA . GLN A 1 99 ? 15.051 -6.603 -14.774 1.00 97.31 99 GLN A CA 1
ATOM 805 C C . GLN A 1 99 ? 15.268 -5.341 -13.933 1.00 97.31 99 GLN A C 1
ATOM 807 O O . GLN A 1 99 ? 16.327 -5.196 -13.325 1.00 97.31 99 GLN A O 1
ATOM 812 N N . LEU A 1 100 ? 14.247 -4.491 -13.819 1.00 96.94 100 LEU A N 1
ATOM 813 C CA . LEU A 1 100 ? 14.295 -3.281 -13.005 1.00 96.94 100 LEU A CA 1
ATOM 814 C C . LEU A 1 100 ? 14.486 -3.594 -11.518 1.00 96.94 100 LEU A C 1
ATOM 816 O O . LEU A 1 100 ? 15.402 -3.062 -10.908 1.00 96.94 100 LEU A O 1
ATOM 820 N N . VAL A 1 101 ? 13.705 -4.507 -10.931 1.00 95.12 101 VAL A N 1
ATOM 821 C CA . VAL A 1 101 ? 13.869 -4.897 -9.517 1.00 95.12 101 VAL A CA 1
ATOM 822 C C . VAL A 1 101 ? 15.268 -5.453 -9.246 1.00 95.12 101 VAL A C 1
ATOM 824 O O . VAL A 1 101 ? 15.858 -5.154 -8.207 1.00 95.12 101 VAL A O 1
ATOM 827 N N . ASN A 1 102 ? 15.820 -6.254 -10.162 1.00 94.69 102 ASN A N 1
ATOM 828 C CA . ASN A 1 102 ? 17.187 -6.758 -10.027 1.00 94.69 102 ASN A CA 1
ATOM 829 C C . ASN A 1 102 ? 18.223 -5.629 -10.073 1.00 94.69 102 ASN A C 1
ATOM 831 O O . ASN A 1 102 ? 19.158 -5.651 -9.278 1.00 94.69 102 ASN A O 1
ATOM 835 N N . PHE A 1 103 ? 18.028 -4.642 -10.946 1.00 94.81 103 PHE A N 1
ATOM 836 C CA . PHE A 1 103 ? 18.865 -3.448 -11.010 1.00 94.81 103 PHE A CA 1
ATOM 837 C C . PHE A 1 103 ? 18.747 -2.590 -9.738 1.00 94.81 103 PHE A C 1
ATOM 839 O O . PHE A 1 103 ? 19.741 -2.280 -9.094 1.00 94.81 103 PHE A O 1
ATOM 846 N N . TRP A 1 104 ? 17.542 -2.297 -9.253 1.00 93.69 104 TRP A N 1
ATOM 847 C CA . TRP A 1 104 ? 17.363 -1.504 -8.030 1.00 93.69 104 TRP A CA 1
ATOM 848 C C . TRP A 1 104 ? 17.963 -2.164 -6.784 1.00 93.69 104 TRP A C 1
ATOM 850 O O . TRP A 1 104 ? 18.422 -1.481 -5.870 1.00 93.69 104 TRP A O 1
ATOM 860 N N . LYS A 1 105 ? 18.027 -3.500 -6.741 1.00 92.00 105 LYS A N 1
ATOM 861 C CA . LYS A 1 105 ? 18.723 -4.228 -5.669 1.00 92.00 105 LYS A CA 1
ATOM 862 C C . LYS A 1 105 ? 20.225 -3.948 -5.635 1.00 92.00 105 LYS A C 1
ATOM 864 O O . LYS A 1 105 ? 20.789 -3.985 -4.537 1.00 92.00 105 LYS A O 1
ATOM 869 N N . THR A 1 106 ? 20.856 -3.686 -6.783 1.00 90.00 106 THR A N 1
ATOM 870 C CA . THR A 1 106 ? 22.270 -3.290 -6.847 1.00 90.00 106 THR A CA 1
ATOM 871 C C . THR A 1 106 ? 22.438 -1.824 -6.464 1.00 90.00 106 THR A C 1
ATOM 873 O O . THR A 1 106 ? 23.278 -1.523 -5.621 1.00 90.00 106 THR A O 1
ATOM 876 N N . GLU A 1 107 ? 21.571 -0.942 -6.966 1.00 89.62 107 GLU A N 1
ATOM 877 C CA . GLU A 1 107 ? 21.658 0.510 -6.731 1.00 89.62 107 GLU A CA 1
ATOM 878 C C . GLU A 1 107 ? 21.281 0.939 -5.304 1.00 89.62 107 GLU A C 1
ATOM 880 O O . GLU A 1 107 ? 21.865 1.860 -4.731 1.00 89.62 107 GLU A O 1
ATOM 885 N N . HIS A 1 108 ? 20.285 0.288 -4.701 1.00 86.50 108 HIS A N 1
ATOM 886 C CA . HIS A 1 108 ? 19.653 0.743 -3.455 1.00 86.50 108 HIS A CA 1
ATOM 887 C C . HIS A 1 108 ? 19.732 -0.281 -2.312 1.00 86.50 108 HIS A C 1
ATOM 889 O O . HIS A 1 108 ? 19.114 -0.090 -1.262 1.00 86.50 108 HIS A O 1
ATOM 895 N N . LYS A 1 109 ? 20.546 -1.335 -2.480 1.00 80.81 109 LYS A N 1
ATOM 896 C CA . LYS A 1 109 ? 20.744 -2.473 -1.559 1.00 80.81 109 LYS A CA 1
ATOM 897 C C . LYS A 1 109 ? 19.522 -3.401 -1.452 1.00 80.81 109 LYS A C 1
ATOM 899 O O . LYS A 1 109 ? 18.365 -2.989 -1.471 1.00 80.81 109 LYS A O 1
ATOM 904 N N . ASN A 1 110 ? 19.786 -4.692 -1.236 1.00 81.31 110 ASN A N 1
ATOM 905 C CA . ASN A 1 110 ? 18.778 -5.765 -1.197 1.00 81.31 110 ASN A CA 1
ATOM 906 C C . ASN A 1 110 ? 18.274 -6.118 0.225 1.00 81.31 110 ASN A C 1
ATOM 908 O O . ASN A 1 110 ? 18.042 -7.288 0.531 1.00 81.31 110 ASN A O 1
ATOM 912 N N . LYS A 1 111 ? 18.165 -5.128 1.125 1.00 80.12 111 LYS A N 1
ATOM 913 C CA . LYS A 1 111 ? 17.678 -5.291 2.518 1.00 80.12 111 LYS A CA 1
ATOM 914 C C . LYS A 1 111 ? 18.220 -6.559 3.226 1.00 80.12 111 LYS A C 1
ATOM 916 O O . LYS A 1 111 ? 17.444 -7.445 3.602 1.00 80.12 111 LYS A O 1
ATOM 921 N N . PRO A 1 112 ? 19.549 -6.692 3.407 1.00 72.12 112 PRO A N 1
ATOM 922 C CA . PRO A 1 112 ? 20.152 -7.918 3.947 1.00 72.12 112 PRO A CA 1
ATOM 923 C C . PRO A 1 112 ? 19.673 -8.259 5.369 1.00 72.12 112 PRO A C 1
ATOM 925 O O . PRO A 1 112 ? 19.677 -9.426 5.749 1.00 72.12 112 PRO A O 1
ATOM 928 N N . TYR A 1 113 ? 19.201 -7.264 6.127 1.00 70.50 113 TYR A N 1
ATOM 929 C CA . TYR A 1 113 ? 18.709 -7.426 7.495 1.00 70.50 113 TYR A CA 1
ATOM 930 C C . TYR A 1 113 ? 17.425 -8.273 7.610 1.00 70.50 113 TYR A C 1
ATOM 932 O O . TYR A 1 113 ? 17.229 -8.897 8.652 1.00 70.50 113 TYR A O 1
ATOM 940 N N . LEU A 1 114 ? 16.616 -8.381 6.545 1.00 66.00 114 LEU A N 1
ATOM 941 C CA . LEU A 1 114 ? 15.367 -9.166 6.484 1.00 66.00 114 LEU A CA 1
ATOM 942 C C . LEU A 1 114 ? 15.597 -10.651 6.154 1.00 66.00 114 LEU A C 1
ATOM 944 O O . LEU A 1 114 ? 14.949 -11.213 5.267 1.00 66.00 114 LEU A O 1
ATOM 948 N N . SER A 1 115 ? 16.611 -11.289 6.732 1.00 63.06 115 SER A N 1
ATOM 949 C CA . SER A 1 115 ? 16.832 -12.724 6.511 1.00 63.06 115 SER A CA 1
ATOM 950 C C . SER A 1 115 ? 15.810 -13.545 7.302 1.00 63.06 115 SER A C 1
ATOM 952 O O . SER A 1 115 ? 15.747 -13.408 8.517 1.00 63.06 115 SER A O 1
ATOM 954 N N . LEU A 1 116 ? 15.051 -14.414 6.621 1.00 58.44 116 LEU A N 1
ATOM 955 C CA . LEU A 1 116 ? 14.070 -15.324 7.240 1.00 58.44 116 LEU A CA 1
ATOM 956 C C . LEU A 1 116 ? 14.720 -16.516 7.968 1.00 58.44 116 LEU A C 1
ATOM 958 O O . LEU A 1 116 ? 14.016 -17.313 8.566 1.00 58.44 116 LEU A O 1
ATOM 962 N N . TYR A 1 117 ? 16.048 -16.652 7.900 1.00 56.03 117 TYR A N 1
ATOM 963 C CA . TYR A 1 117 ? 16.815 -17.700 8.591 1.00 56.03 117 TYR A CA 1
ATOM 964 C C . TYR A 1 117 ? 17.345 -17.249 9.960 1.00 56.03 117 TYR A C 1
ATOM 966 O O . TYR A 1 117 ? 18.253 -17.866 10.508 1.00 56.03 117 TYR A O 1
ATOM 974 N N . LYS A 1 118 ? 16.839 -16.124 10.466 1.00 55.97 118 LYS A N 1
ATOM 975 C CA . LYS A 1 118 ? 17.108 -15.630 11.814 1.00 55.97 118 LYS A CA 1
ATOM 976 C C . LYS A 1 118 ? 16.141 -16.286 12.794 1.00 55.97 118 LYS A C 1
ATOM 978 O O . LYS A 1 118 ? 15.007 -16.585 12.429 1.00 55.97 118 LYS A O 1
ATOM 983 N N . THR A 1 119 ? 16.574 -16.476 14.034 1.00 56.91 119 THR A N 1
ATOM 984 C CA . THR A 1 119 ? 15.668 -16.874 15.122 1.00 56.91 119 THR A CA 1
ATOM 985 C C . THR A 1 119 ? 14.601 -15.794 15.359 1.00 56.91 119 THR A C 1
ATOM 987 O O . THR A 1 119 ? 14.815 -14.632 15.009 1.00 56.91 119 THR A O 1
ATOM 990 N N . LYS A 1 120 ? 13.461 -16.143 15.983 1.00 58.94 120 LYS A N 1
ATOM 991 C CA . LYS A 1 120 ? 12.411 -15.172 16.361 1.00 58.94 120 LYS A CA 1
ATOM 992 C C . LYS A 1 120 ? 13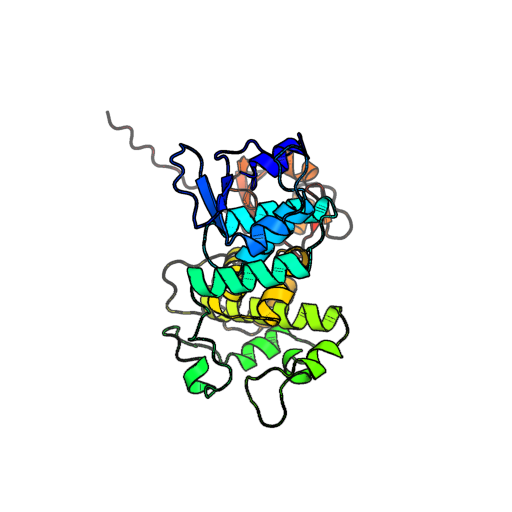.014 -13.991 17.134 1.00 58.94 120 LYS A C 1
ATOM 994 O O . LYS A 1 120 ? 12.777 -12.839 16.788 1.00 58.94 120 LYS A O 1
ATOM 999 N N . GLN A 1 121 ? 13.900 -14.277 18.089 1.00 56.78 121 GLN A N 1
ATOM 1000 C CA . GLN A 1 121 ? 14.617 -13.255 18.851 1.00 56.78 121 GLN A CA 1
ATOM 1001 C C . GLN A 1 121 ? 15.450 -12.323 17.952 1.00 56.78 121 GLN A C 1
ATOM 1003 O O . GLN A 1 121 ? 15.356 -11.115 18.091 1.00 56.78 121 GLN A O 1
ATOM 1008 N N . GLU A 1 122 ? 16.201 -12.847 16.982 1.00 53.41 122 GLU A N 1
ATOM 1009 C CA . GLU A 1 122 ? 17.032 -12.044 16.064 1.00 53.41 122 GLU A CA 1
ATOM 1010 C C . GLU A 1 122 ? 16.241 -11.311 14.962 1.00 53.41 122 GLU A C 1
ATOM 1012 O O . GLU A 1 122 ? 16.769 -10.396 14.319 1.00 53.41 122 GLU A O 1
ATOM 1017 N N . PHE A 1 123 ? 15.009 -11.746 14.677 1.00 54.66 123 PHE A N 1
ATOM 1018 C CA . PHE A 1 123 ? 14.123 -11.113 13.697 1.00 54.66 123 PHE A CA 1
ATOM 1019 C C . PHE A 1 123 ? 13.411 -9.886 14.286 1.00 54.66 123 PHE A C 1
ATOM 1021 O O . PHE A 1 123 ? 13.243 -8.894 13.577 1.00 54.66 123 PHE A O 1
ATOM 1028 N N . PHE A 1 124 ? 13.067 -9.944 15.578 1.00 54.56 124 PHE A N 1
ATOM 1029 C CA . PHE A 1 124 ? 12.383 -8.885 16.330 1.00 54.56 124 PHE A CA 1
ATOM 1030 C C . PHE A 1 124 ? 13.311 -8.043 17.231 1.00 54.56 124 PHE A C 1
ATOM 1032 O O . PHE A 1 124 ? 12.826 -7.163 17.932 1.00 54.56 124 PHE A O 1
ATOM 1039 N N . ASP A 1 125 ? 14.635 -8.251 17.198 1.00 52.47 125 ASP A N 1
ATOM 1040 C CA . ASP A 1 125 ? 15.640 -7.370 17.836 1.00 52.47 125 ASP A CA 1
ATOM 1041 C C . ASP A 1 125 ? 15.888 -6.091 17.008 1.00 52.47 125 ASP A C 1
ATOM 1043 O O . ASP A 1 125 ? 17.005 -5.581 16.881 1.00 52.47 125 ASP A O 1
ATOM 1047 N N . ASP A 1 126 ? 14.841 -5.572 16.361 1.00 56.41 126 ASP A N 1
ATOM 1048 C CA . ASP A 1 126 ? 14.858 -4.176 15.977 1.00 56.41 126 ASP A CA 1
ATOM 1049 C C . ASP A 1 126 ? 14.758 -3.358 17.268 1.00 56.41 126 ASP A C 1
ATOM 1051 O O . ASP A 1 126 ? 14.071 -3.744 18.202 1.00 56.41 126 ASP A O 1
ATOM 1055 N N . TYR A 1 127 ? 15.462 -2.231 17.368 1.00 57.25 127 TYR A N 1
ATOM 1056 C CA . TYR A 1 127 ? 15.488 -1.360 18.559 1.00 57.25 127 TYR A CA 1
ATOM 1057 C C . TYR A 1 127 ? 14.106 -0.751 18.940 1.00 57.25 127 TYR A C 1
ATOM 1059 O O . TYR A 1 127 ? 14.037 0.295 19.587 1.00 57.25 127 TYR A O 1
ATOM 1067 N N . VAL A 1 128 ? 13.005 -1.350 18.482 1.00 57.56 128 VAL A N 1
ATOM 1068 C CA . VAL A 1 128 ? 11.616 -1.048 18.790 1.00 57.56 128 VAL A CA 1
ATOM 1069 C C . VAL A 1 128 ? 11.193 -1.904 19.993 1.00 57.56 128 VAL A C 1
ATOM 1071 O O . VAL A 1 128 ? 11.276 -3.126 19.939 1.00 57.56 128 VAL A O 1
ATOM 1074 N N . PRO A 1 129 ? 10.726 -1.299 21.092 1.00 61.41 129 PRO A N 1
ATOM 1075 C CA . PRO A 1 129 ? 10.217 -2.059 22.223 1.00 61.41 129 PRO A CA 1
ATOM 1076 C C . PRO A 1 129 ? 8.878 -2.716 21.885 1.00 61.41 129 PRO A C 1
ATOM 1078 O O . PRO A 1 129 ? 7.934 -2.042 21.468 1.00 61.41 129 PRO A O 1
ATOM 1081 N N . HIS A 1 130 ? 8.795 -4.017 22.151 1.00 69.38 130 HIS A N 1
ATOM 1082 C CA . HIS A 1 130 ? 7.586 -4.824 22.007 1.00 69.38 130 HIS A CA 1
ATOM 1083 C C . HIS A 1 130 ? 6.841 -4.883 23.345 1.00 69.38 130 HIS A C 1
ATOM 1085 O O . HIS A 1 130 ? 7.222 -5.626 24.247 1.00 69.38 130 HIS A O 1
ATOM 1091 N N . PHE A 1 131 ? 5.801 -4.060 23.499 1.00 79.81 131 PHE A N 1
ATOM 1092 C CA . PHE A 1 131 ? 4.975 -4.018 24.721 1.00 79.81 131 PHE A CA 1
ATOM 1093 C C . PHE A 1 131 ? 3.957 -5.157 24.793 1.00 79.81 131 PHE A C 1
ATOM 1095 O O . PHE A 1 131 ? 3.558 -5.580 25.876 1.00 79.81 131 PHE A O 1
ATOM 1102 N N . TYR A 1 132 ? 3.552 -5.645 23.625 1.00 85.00 132 TYR A N 1
ATOM 1103 C CA . TYR A 1 132 ? 2.648 -6.768 23.448 1.00 85.00 132 TYR A CA 1
ATOM 1104 C C . TYR A 1 132 ? 3.337 -7.800 22.566 1.00 85.00 132 TYR A C 1
ATOM 1106 O O . TYR A 1 132 ? 4.088 -7.438 21.661 1.00 85.00 132 TYR A O 1
ATOM 1114 N N . ASP A 1 133 ? 3.076 -9.078 22.834 1.00 89.56 133 ASP A N 1
ATOM 1115 C CA . ASP A 1 133 ? 3.504 -10.144 21.938 1.00 89.56 133 ASP A CA 1
ATOM 1116 C C . ASP A 1 133 ? 2.850 -9.955 20.557 1.00 89.56 133 ASP A C 1
ATOM 1118 O O . ASP A 1 133 ? 1.652 -9.678 20.443 1.00 89.56 133 ASP A O 1
ATOM 1122 N N . HIS A 1 134 ? 3.663 -10.055 19.509 1.00 91.12 134 HIS A N 1
ATOM 1123 C CA . HIS A 1 134 ? 3.244 -9.794 18.135 1.00 91.12 134 HIS A CA 1
ATOM 1124 C C . HIS A 1 134 ? 2.195 -10.811 17.652 1.00 91.12 134 HIS A C 1
ATOM 1126 O O . HIS A 1 134 ? 1.209 -10.429 17.017 1.00 91.12 134 HIS A O 1
ATOM 1132 N N . ASP A 1 135 ? 2.344 -12.088 18.024 1.00 91.44 135 ASP A N 1
ATOM 1133 C CA . ASP A 1 135 ? 1.380 -13.136 17.672 1.00 91.44 135 ASP A CA 1
ATOM 1134 C C . ASP A 1 135 ? 0.035 -12.903 18.386 1.00 91.44 135 ASP A C 1
ATOM 1136 O O . ASP A 1 135 ? -1.027 -13.046 17.777 1.00 91.44 135 ASP A O 1
ATOM 1140 N N . TYR A 1 136 ? 0.051 -12.427 19.637 1.00 94.31 136 TYR A N 1
ATOM 1141 C CA . TYR A 1 136 ? -1.169 -12.009 20.337 1.00 94.31 136 TYR A CA 1
ATOM 1142 C C . TYR A 1 136 ? -1.912 -10.875 19.607 1.00 94.31 136 TYR A C 1
ATOM 1144 O O . TYR A 1 136 ? -3.139 -10.903 19.491 1.00 94.31 136 TYR A O 1
ATOM 1152 N N . LEU A 1 137 ? -1.201 -9.883 19.059 1.00 95.69 137 LEU A N 1
ATOM 1153 C CA . LEU A 1 137 ? -1.843 -8.829 18.264 1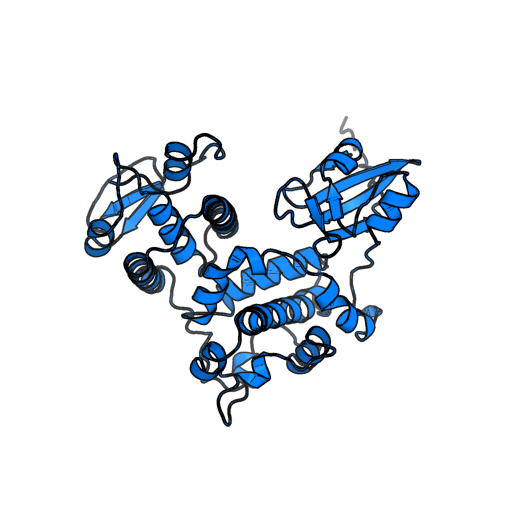.00 95.69 137 LEU A CA 1
ATOM 1154 C C . LEU A 1 137 ? -2.480 -9.386 16.981 1.00 95.69 137 LEU A C 1
ATOM 1156 O O . LEU A 1 137 ? -3.568 -8.937 16.608 1.00 95.69 137 LEU A O 1
ATOM 1160 N N . HIS A 1 138 ? -1.867 -10.386 16.342 1.00 96.56 138 HIS A N 1
ATOM 1161 C CA . HIS A 1 138 ? -2.479 -11.083 15.209 1.00 96.56 138 HIS A CA 1
ATOM 1162 C C . HIS A 1 138 ? -3.801 -11.756 15.587 1.00 96.56 138 HIS A C 1
ATOM 1164 O O . HIS A 1 138 ? -4.775 -11.617 14.845 1.00 96.56 138 HIS A O 1
ATOM 1170 N N . GLU A 1 139 ? -3.874 -12.443 16.732 1.00 97.00 139 GLU A N 1
ATOM 1171 C CA . GLU A 1 139 ? -5.119 -13.063 17.211 1.00 97.00 139 GLU A CA 1
ATOM 1172 C C . GLU A 1 139 ? -6.244 -12.032 17.374 1.00 97.00 139 GLU A C 1
ATOM 1174 O O . GLU A 1 139 ? -7.393 -12.278 16.995 1.00 97.00 139 GLU A O 1
ATOM 1179 N N . LEU A 1 140 ? -5.913 -10.847 17.895 1.00 96.81 140 LEU A N 1
ATOM 1180 C CA . LEU A 1 140 ? -6.877 -9.765 18.063 1.00 96.81 140 LEU A CA 1
ATOM 1181 C C . LEU A 1 140 ? -7.345 -9.174 16.724 1.00 96.81 140 LEU A C 1
ATOM 1183 O O . LEU A 1 140 ? -8.528 -8.871 16.571 1.00 96.81 140 LEU A O 1
ATOM 1187 N N . VAL A 1 141 ? -6.439 -8.996 15.763 1.00 97.06 141 VAL A N 1
ATOM 1188 C CA . VAL A 1 141 ? -6.761 -8.441 14.437 1.00 97.06 141 VAL A CA 1
ATOM 1189 C C . VAL A 1 141 ? -7.553 -9.439 13.582 1.00 97.06 141 VAL A C 1
ATOM 1191 O O . VAL A 1 141 ? -8.444 -9.042 12.831 1.00 97.06 141 VAL A O 1
ATOM 1194 N N . ALA A 1 142 ? -7.261 -10.736 13.693 1.00 96.75 142 ALA A N 1
ATOM 1195 C CA . ALA A 1 142 ? -7.903 -11.778 12.892 1.00 96.75 142 ALA A CA 1
ATOM 1196 C C . ALA A 1 142 ? -9.304 -12.177 13.396 1.00 96.75 142 ALA A C 1
ATOM 1198 O O . ALA A 1 142 ? -10.084 -12.773 12.634 1.00 96.75 142 ALA A O 1
ATOM 1199 N N . TYR A 1 143 ? -9.636 -11.837 14.650 1.00 95.38 143 TYR A N 1
ATOM 1200 C CA . TYR A 1 143 ? -10.892 -12.193 15.313 1.00 95.38 143 TYR A CA 1
ATOM 1201 C C . TYR A 1 143 ? -12.133 -11.915 14.436 1.00 95.38 143 TYR A C 1
ATOM 1203 O O . TYR A 1 143 ? -12.238 -10.849 13.824 1.00 95.38 143 TYR A O 1
ATOM 1211 N N . PRO A 1 144 ? -13.117 -12.837 14.378 1.00 95.12 144 PRO A N 1
ATOM 1212 C CA . PRO A 1 144 ? -13.236 -14.095 15.132 1.00 95.12 144 PRO A CA 1
ATOM 1213 C C . PRO A 1 144 ? -12.504 -15.286 14.499 1.00 95.12 144 PRO A C 1
ATOM 1215 O O . PRO A 1 144 ? -12.697 -16.422 14.926 1.00 95.12 144 PRO A O 1
ATOM 1218 N N . ASN A 1 145 ? -11.709 -15.047 13.457 1.00 95.75 145 ASN A N 1
ATOM 1219 C CA . ASN A 1 145 ? -10.986 -16.090 12.745 1.00 95.75 145 ASN A CA 1
ATOM 1220 C C . ASN A 1 145 ? -9.582 -16.278 13.327 1.00 95.75 145 ASN A C 1
ATOM 1222 O O . ASN A 1 145 ? -9.098 -15.464 14.110 1.00 95.75 145 ASN A O 1
ATOM 1226 N N . ILE A 1 146 ? -8.917 -17.344 12.891 1.00 95.12 146 ILE A N 1
ATOM 1227 C CA . ILE A 1 146 ? -7.487 -17.533 13.136 1.00 95.12 146 ILE A CA 1
ATOM 1228 C C . ILE A 1 146 ? -6.654 -16.646 12.192 1.00 95.12 146 ILE A C 1
ATOM 1230 O O . ILE A 1 146 ? -7.080 -16.442 11.046 1.00 95.12 146 ILE A O 1
ATOM 1234 N N . PRO A 1 147 ? -5.472 -16.163 12.619 1.00 97.12 147 PRO A N 1
ATOM 1235 C CA . PRO A 1 147 ? -4.574 -15.398 11.756 1.00 97.12 147 PRO A CA 1
ATOM 1236 C C . PRO A 1 147 ? -4.160 -16.184 10.514 1.00 97.12 147 PRO A C 1
ATOM 1238 O O . PRO A 1 147 ? -3.794 -17.360 10.602 1.00 97.12 147 PRO A O 1
ATOM 1241 N N . ILE A 1 148 ? -4.185 -15.549 9.343 1.00 97.06 148 ILE A N 1
ATOM 1242 C CA . ILE A 1 148 ? -3.983 -16.253 8.068 1.00 97.06 148 ILE A CA 1
ATOM 1243 C C . ILE A 1 148 ? -2.551 -16.769 7.914 1.00 97.06 148 ILE A C 1
ATOM 1245 O O . ILE A 1 148 ? -2.352 -17.833 7.322 1.00 97.06 148 ILE A O 1
ATOM 1249 N N . TYR A 1 149 ? -1.556 -16.075 8.480 1.00 94.44 149 TYR A N 1
ATOM 1250 C CA . TYR A 1 149 ? -0.153 -16.494 8.382 1.00 94.44 149 TYR A CA 1
ATOM 1251 C C . TYR A 1 149 ? 0.061 -17.922 8.912 1.00 94.44 149 TYR A C 1
ATOM 1253 O O . TYR A 1 149 ? 0.841 -18.676 8.330 1.00 94.44 149 TYR A O 1
ATOM 1261 N N . THR A 1 150 ? -0.714 -18.341 9.924 1.00 95.06 150 THR A N 1
ATOM 1262 C CA . THR A 1 150 ? -0.662 -19.694 10.509 1.00 95.06 150 THR A CA 1
ATOM 1263 C C . THR A 1 150 ? -0.954 -20.797 9.488 1.00 95.06 150 THR A C 1
ATOM 1265 O O . THR A 1 150 ? -0.401 -21.891 9.579 1.00 95.06 150 THR A O 1
ATOM 1268 N N . LYS A 1 151 ? -1.753 -20.504 8.452 1.00 95.12 151 LYS A N 1
ATOM 1269 C CA . LYS A 1 151 ? -2.050 -21.437 7.351 1.00 95.12 151 LYS A CA 1
ATOM 1270 C C . LYS A 1 151 ? -0.866 -21.620 6.398 1.00 95.12 151 LYS A C 1
ATOM 1272 O O . LYS A 1 151 ? -0.817 -22.602 5.658 1.00 95.12 151 LYS A O 1
ATOM 1277 N N . CYS A 1 152 ? 0.080 -20.680 6.403 1.00 94.31 152 CYS A N 1
ATOM 1278 C CA . CYS A 1 152 ? 1.186 -20.622 5.450 1.00 94.31 152 CYS A CA 1
ATOM 1279 C C . CYS A 1 152 ? 2.568 -20.791 6.078 1.00 94.31 152 CYS A C 1
ATOM 1281 O O . CYS A 1 152 ? 3.550 -20.799 5.334 1.00 94.31 152 CYS A O 1
ATOM 1283 N N . LEU A 1 153 ? 2.670 -20.962 7.397 1.00 91.31 153 LEU A N 1
ATOM 1284 C CA . LEU A 1 153 ? 3.939 -21.253 8.062 1.00 91.31 153 LEU A CA 1
ATOM 1285 C C . LEU A 1 153 ? 4.591 -22.509 7.472 1.00 91.31 153 LEU A C 1
ATOM 1287 O O . LEU A 1 153 ? 3.935 -23.516 7.167 1.00 91.31 153 LEU A O 1
ATOM 1291 N N . LYS A 1 154 ? 5.904 -22.438 7.267 1.00 88.12 154 LYS A N 1
ATOM 1292 C CA . LYS A 1 154 ? 6.720 -23.591 6.896 1.00 88.12 154 LYS A CA 1
ATOM 1293 C C . LYS A 1 154 ? 6.798 -24.552 8.087 1.00 88.12 154 LYS A C 1
ATOM 1295 O O . LYS A 1 154 ? 6.781 -24.136 9.239 1.00 88.12 154 LYS A O 1
ATOM 1300 N N . ASP A 1 155 ? 6.830 -25.849 7.797 1.00 85.69 155 ASP A N 1
ATOM 1301 C CA . ASP A 1 155 ? 6.797 -26.868 8.846 1.00 85.69 155 ASP A CA 1
ATOM 1302 C C . ASP A 1 155 ? 8.030 -26.735 9.751 1.00 85.69 155 ASP A C 1
ATOM 1304 O O . ASP A 1 155 ? 9.158 -26.682 9.255 1.00 85.69 155 ASP A O 1
ATOM 1308 N N . ASN A 1 156 ? 7.799 -26.713 11.067 1.00 84.19 156 ASN A N 1
ATOM 1309 C CA . ASN A 1 156 ? 8.812 -26.508 12.112 1.00 84.19 156 ASN A CA 1
ATOM 1310 C C . ASN A 1 156 ? 9.506 -25.132 12.088 1.00 84.19 156 ASN A C 1
ATOM 1312 O O . ASN A 1 156 ? 10.627 -25.009 12.574 1.00 84.19 156 ASN A O 1
ATOM 1316 N N . GLU A 1 157 ? 8.862 -24.107 11.529 1.00 82.06 157 GLU A N 1
ATOM 1317 C CA . GLU A 1 157 ? 9.365 -22.731 11.513 1.00 82.06 157 GLU A CA 1
ATOM 1318 C C . GLU A 1 157 ? 8.352 -21.795 12.185 1.00 82.06 157 GLU A C 1
ATOM 1320 O O . GLU A 1 157 ? 7.144 -21.963 12.027 1.00 82.06 157 GLU A O 1
ATOM 1325 N N . GLU A 1 158 ? 8.840 -20.781 12.899 1.00 75.75 158 GLU A N 1
ATOM 1326 C CA . GLU A 1 158 ? 7.984 -19.819 13.616 1.00 75.75 158 GLU A CA 1
ATOM 1327 C C . GLU A 1 158 ? 7.663 -18.568 12.783 1.00 75.75 158 GLU A C 1
ATOM 1329 O O . GLU A 1 158 ? 6.638 -17.932 12.990 1.00 75.75 158 GLU A O 1
ATOM 1334 N N . VAL A 1 159 ? 8.528 -18.219 11.821 1.00 76.19 159 VAL A N 1
ATOM 1335 C CA . VAL A 1 159 ? 8.443 -16.956 11.056 1.00 76.19 159 VAL A CA 1
ATOM 1336 C C . VAL A 1 159 ? 8.379 -17.198 9.544 1.00 76.19 159 VAL A C 1
ATOM 1338 O O . VAL A 1 159 ? 7.784 -16.425 8.791 1.00 76.19 159 VAL A O 1
ATOM 1341 N N . ALA A 1 160 ? 9.006 -18.268 9.051 1.00 84.00 160 ALA A N 1
ATOM 1342 C CA . ALA A 1 160 ? 9.169 -18.472 7.619 1.00 84.00 160 ALA A CA 1
ATOM 1343 C C . ALA A 1 160 ? 7.852 -18.891 6.939 1.00 84.00 160 ALA A C 1
ATOM 1345 O O . ALA A 1 160 ? 7.307 -19.963 7.201 1.00 84.00 160 ALA A O 1
ATOM 1346 N N . ILE A 1 161 ? 7.390 -18.080 5.985 1.00 90.62 161 ILE A N 1
ATOM 1347 C CA . ILE A 1 161 ? 6.217 -18.381 5.156 1.00 90.62 161 ILE A CA 1
ATOM 1348 C C . ILE A 1 161 ? 6.596 -19.298 3.986 1.00 90.62 161 ILE A C 1
ATOM 1350 O O . ILE A 1 161 ? 7.516 -19.020 3.211 1.00 90.62 161 ILE A O 1
ATOM 1354 N N . CYS A 1 162 ? 5.844 -20.383 3.816 1.00 93.06 162 CYS A N 1
ATOM 13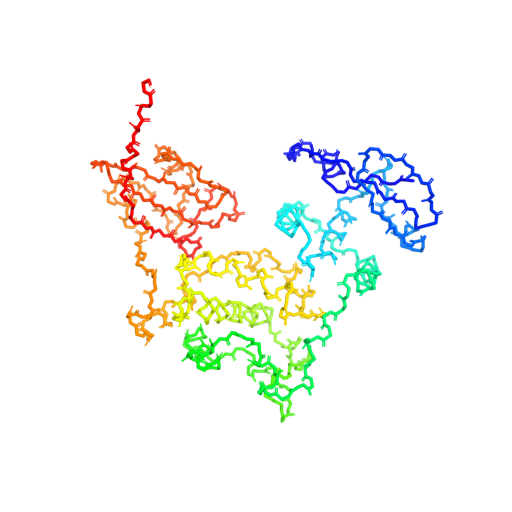55 C CA . CYS A 1 162 ? 5.934 -21.271 2.668 1.00 93.06 162 CYS A CA 1
ATOM 1356 C C . CYS A 1 162 ? 5.133 -20.704 1.489 1.00 93.06 162 CYS A C 1
ATOM 1358 O O . CYS A 1 162 ? 3.901 -20.728 1.488 1.00 93.06 162 CYS A O 1
ATOM 1360 N N . ILE A 1 163 ? 5.835 -20.258 0.442 1.00 93.19 163 ILE A N 1
ATOM 1361 C CA . ILE A 1 163 ? 5.216 -19.673 -0.761 1.00 93.19 163 ILE A CA 1
ATOM 1362 C C . ILE A 1 163 ? 4.222 -20.623 -1.447 1.00 93.19 163 ILE A C 1
ATOM 1364 O O . ILE A 1 163 ? 3.221 -20.176 -1.989 1.00 93.19 163 ILE A O 1
ATOM 1368 N N . HIS A 1 164 ? 4.449 -21.940 -1.392 1.00 95.06 164 HIS A N 1
ATOM 1369 C CA . HIS A 1 164 ? 3.514 -22.916 -1.956 1.00 95.06 164 HIS A CA 1
ATOM 1370 C C . HIS A 1 164 ? 2.202 -22.974 -1.160 1.00 95.06 164 HIS A C 1
ATOM 1372 O O . HIS A 1 164 ? 1.131 -23.009 -1.757 1.00 95.06 164 HIS A O 1
ATOM 1378 N N . LYS A 1 165 ? 2.267 -22.941 0.181 1.00 96.38 165 LYS A N 1
ATOM 1379 C CA . LYS A 1 165 ? 1.060 -22.864 1.021 1.00 96.38 165 LYS A CA 1
ATOM 1380 C C . LYS A 1 165 ? 0.318 -21.547 0.780 1.00 96.38 165 LYS A C 1
ATOM 1382 O O . LYS A 1 165 ? -0.891 -21.573 0.596 1.00 96.38 165 LYS A O 1
ATOM 1387 N N . PHE A 1 166 ? 1.050 -20.435 0.679 1.00 96.44 166 PHE A N 1
ATOM 1388 C CA . PHE A 1 166 ? 0.485 -19.126 0.341 1.00 96.44 166 PHE A CA 1
ATOM 1389 C C . PHE A 1 166 ? -0.242 -19.134 -1.010 1.00 96.44 166 PHE A C 1
ATOM 1391 O O . PHE A 1 166 ? -1.398 -18.732 -1.090 1.00 96.44 166 PHE A O 1
ATOM 1398 N N . ASN A 1 167 ? 0.392 -19.663 -2.058 1.00 96.19 167 ASN A N 1
ATOM 1399 C CA . ASN A 1 167 ? -0.202 -19.732 -3.395 1.00 96.19 167 ASN A CA 1
ATOM 1400 C C . ASN A 1 167 ? -1.452 -20.630 -3.466 1.00 96.19 167 ASN A C 1
ATOM 1402 O O . ASN A 1 167 ? -2.238 -20.480 -4.395 1.00 96.19 167 ASN A O 1
ATOM 1406 N N . ASN A 1 168 ? -1.642 -21.539 -2.502 1.00 97.12 168 ASN A N 1
ATOM 1407 C CA . ASN A 1 168 ? -2.832 -22.390 -2.403 1.00 97.12 168 ASN A CA 1
ATOM 1408 C C . ASN A 1 168 ? -4.001 -21.733 -1.653 1.00 97.12 168 ASN A C 1
ATOM 1410 O O . ASN A 1 168 ? -5.110 -22.266 -1.692 1.00 97.12 168 ASN A O 1
ATOM 1414 N N . LEU A 1 169 ? -3.773 -20.613 -0.962 1.00 97.38 169 LEU A N 1
ATOM 1415 C CA . LEU A 1 169 ? -4.853 -19.815 -0.388 1.00 97.38 169 LEU A CA 1
ATOM 1416 C C . LEU A 1 169 ? -5.693 -19.171 -1.496 1.00 97.38 169 LEU A C 1
ATOM 1418 O O . LEU A 1 169 ? -5.177 -18.863 -2.574 1.00 97.38 169 LEU A O 1
ATOM 1422 N N . CYS A 1 170 ? -6.970 -18.896 -1.218 1.00 97.38 170 CYS A N 1
ATOM 1423 C CA . CYS A 1 170 ? -7.751 -18.059 -2.125 1.00 97.38 170 CYS A CA 1
ATOM 1424 C C . CYS A 1 170 ? -7.233 -16.609 -2.097 1.00 97.38 170 CYS A C 1
ATOM 1426 O O . CYS A 1 170 ? -6.583 -16.180 -1.140 1.00 97.38 170 CYS A O 1
ATOM 1428 N N . ILE A 1 171 ? -7.532 -15.830 -3.141 1.00 97.06 171 ILE A N 1
ATOM 1429 C CA . ILE A 1 171 ? -7.015 -14.458 -3.266 1.00 97.06 171 ILE A CA 1
ATOM 1430 C C . ILE A 1 171 ? -7.389 -13.571 -2.069 1.00 97.06 171 ILE A C 1
ATOM 1432 O O . ILE A 1 171 ? -6.574 -12.770 -1.622 1.00 97.06 171 ILE A O 1
ATOM 1436 N N . GLU A 1 172 ? -8.582 -13.748 -1.498 1.00 96.94 172 GLU A N 1
ATOM 1437 C CA . GLU A 1 172 ? -9.030 -12.994 -0.322 1.00 96.94 172 GLU A CA 1
ATOM 1438 C C . GLU A 1 172 ? -8.154 -13.276 0.902 1.00 96.94 172 GLU A C 1
ATOM 1440 O O . GLU A 1 172 ? -7.758 -12.352 1.608 1.00 96.94 172 GLU A O 1
ATOM 1445 N N . GLU A 1 173 ? -7.791 -14.538 1.131 1.00 97.62 173 GLU A N 1
ATOM 1446 C CA . GLU A 1 173 ? -6.902 -14.926 2.226 1.00 97.62 173 GLU A CA 1
ATOM 1447 C C . GLU A 1 173 ? -5.470 -14.434 1.988 1.00 97.62 173 GLU A C 1
ATOM 1449 O O . GLU A 1 173 ? -4.854 -13.896 2.908 1.00 97.62 173 GLU A O 1
ATOM 1454 N N . GLN A 1 174 ? -4.956 -14.537 0.758 1.00 98.12 174 GLN A N 1
ATOM 1455 C CA . GLN A 1 174 ? -3.639 -13.992 0.401 1.00 98.12 174 GLN A CA 1
ATOM 1456 C C . GLN A 1 174 ? -3.562 -12.485 0.681 1.00 98.12 174 GLN A C 1
ATOM 1458 O O . GLN A 1 174 ? -2.605 -12.003 1.294 1.00 98.12 174 GLN A O 1
ATOM 1463 N N . LEU A 1 175 ? -4.597 -11.744 0.271 1.00 98.12 175 LEU A N 1
ATOM 1464 C CA . LEU A 1 175 ? -4.712 -10.313 0.524 1.00 98.12 175 LEU A CA 1
ATOM 1465 C C . LEU A 1 175 ? -4.796 -10.019 2.024 1.00 98.12 175 LEU A C 1
ATOM 1467 O O . LEU A 1 175 ? -4.066 -9.160 2.532 1.00 98.12 175 LEU A O 1
ATOM 1471 N N . LYS A 1 176 ? -5.653 -10.755 2.740 1.00 97.38 176 LYS A N 1
ATOM 1472 C CA . LYS A 1 176 ? -5.883 -10.589 4.176 1.00 97.38 176 LYS A CA 1
ATOM 1473 C C . LYS A 1 176 ? -4.635 -10.873 5.010 1.00 97.38 176 LYS A C 1
ATOM 1475 O O . LYS A 1 176 ? -4.395 -10.128 5.949 1.00 97.38 176 LYS A O 1
ATOM 1480 N N . MET A 1 177 ? -3.802 -11.846 4.637 1.00 97.25 177 MET A N 1
ATOM 1481 C CA . MET A 1 177 ? -2.565 -12.172 5.362 1.00 97.25 177 MET A CA 1
ATOM 1482 C C . MET A 1 177 ? -1.671 -10.943 5.579 1.00 97.25 177 MET A C 1
ATOM 1484 O O . MET A 1 177 ? -1.305 -10.630 6.707 1.00 97.25 177 MET A O 1
ATOM 1488 N N . PHE A 1 178 ? -1.360 -10.199 4.515 1.00 97.88 178 PHE A N 1
ATOM 1489 C CA . PHE A 1 178 ? -0.548 -8.985 4.650 1.00 97.88 178 PHE A CA 1
ATOM 1490 C C . PHE A 1 178 ? -1.336 -7.807 5.231 1.00 97.88 178 PHE A C 1
ATOM 1492 O O . PHE A 1 178 ? -0.745 -6.903 5.812 1.00 97.88 178 PHE A O 1
ATOM 1499 N N . LYS A 1 179 ? -2.667 -7.793 5.094 1.00 98.00 179 LYS A N 1
ATOM 1500 C CA . LYS A 1 179 ? -3.512 -6.773 5.726 1.00 98.00 179 LYS A CA 1
ATOM 1501 C C . LYS A 1 179 ? -3.466 -6.897 7.250 1.00 98.00 179 LYS A C 1
ATOM 1503 O O . LYS A 1 179 ? -3.319 -5.886 7.926 1.00 98.00 179 LYS A O 1
ATOM 1508 N N . GLU A 1 180 ? -3.542 -8.127 7.759 1.00 97.94 180 GLU A N 1
ATOM 1509 C CA . GLU A 1 180 ? -3.375 -8.454 9.177 1.00 97.94 180 GLU A CA 1
ATOM 1510 C C . GLU A 1 180 ? -2.004 -7.986 9.677 1.00 97.94 180 GLU A C 1
ATOM 1512 O O . GLU A 1 180 ? -1.955 -7.241 10.650 1.00 97.94 180 GLU A O 1
ATOM 1517 N N . GLU A 1 181 ? -0.922 -8.305 8.957 1.00 97.25 181 GLU A N 1
ATOM 1518 C CA . GLU A 1 181 ? 0.440 -7.827 9.263 1.00 97.25 181 GLU A CA 1
ATOM 1519 C C . GLU A 1 181 ? 0.513 -6.294 9.358 1.00 97.25 181 GLU A C 1
ATOM 1521 O O . GLU A 1 181 ? 1.003 -5.739 10.339 1.00 97.25 181 GLU A O 1
ATOM 1526 N N . ILE A 1 182 ? -0.027 -5.574 8.367 1.00 98.31 182 ILE A N 1
ATOM 1527 C CA . ILE A 1 182 ? -0.030 -4.103 8.369 1.00 98.31 182 ILE A CA 1
ATOM 1528 C C . ILE A 1 182 ? -0.805 -3.559 9.581 1.00 98.31 182 ILE A C 1
ATOM 1530 O O . ILE A 1 182 ? -0.371 -2.588 10.202 1.00 98.31 182 ILE A O 1
ATOM 1534 N N . CYS A 1 183 ? -1.938 -4.169 9.939 1.00 97.62 183 CYS A N 1
ATOM 1535 C CA . CYS A 1 183 ? -2.716 -3.791 11.118 1.00 97.62 183 CYS A CA 1
ATOM 1536 C C . CYS A 1 183 ? -1.960 -4.055 12.429 1.00 97.62 183 CYS A C 1
ATOM 1538 O O . CYS A 1 183 ? -1.956 -3.189 13.306 1.00 97.62 183 CYS A O 1
ATOM 1540 N N . VAL A 1 184 ? -1.289 -5.201 12.556 1.00 96.56 184 VAL A N 1
ATOM 1541 C CA . VAL A 1 184 ? -0.472 -5.533 13.732 1.00 96.56 184 VAL A CA 1
ATOM 1542 C C . VAL A 1 184 ? 0.682 -4.551 13.880 1.00 96.56 184 VAL A C 1
ATOM 1544 O O . VAL A 1 184 ? 0.816 -3.927 14.930 1.00 96.56 184 VAL A O 1
ATOM 1547 N N . ILE A 1 185 ? 1.430 -4.298 12.804 1.00 95.69 185 ILE A N 1
ATOM 1548 C CA . ILE A 1 185 ? 2.523 -3.320 12.795 1.00 95.69 185 ILE A CA 1
ATOM 1549 C C . ILE A 1 185 ? 2.013 -1.906 13.120 1.00 95.69 185 ILE A C 1
ATOM 1551 O O . ILE A 1 185 ? 2.712 -1.139 13.788 1.00 95.69 185 ILE A O 1
ATOM 1555 N N . ALA A 1 186 ? 0.799 -1.545 12.684 1.00 94.81 186 ALA A N 1
ATOM 1556 C CA . ALA A 1 186 ? 0.170 -0.277 13.046 1.00 94.81 186 ALA A CA 1
ATOM 1557 C C . ALA A 1 186 ? -0.078 -0.173 14.559 1.00 94.81 186 ALA A C 1
ATOM 1559 O O . ALA A 1 186 ? 0.297 0.831 15.169 1.00 94.81 186 ALA A O 1
ATOM 1560 N N . LEU A 1 187 ? -0.673 -1.213 15.155 1.00 93.31 187 LEU A N 1
ATOM 1561 C CA . LEU A 1 187 ? -0.935 -1.284 16.592 1.00 93.31 187 LEU A CA 1
ATOM 1562 C C . LEU A 1 187 ? 0.367 -1.230 17.392 1.00 93.31 187 LEU A C 1
ATOM 1564 O O . LEU A 1 187 ? 0.559 -0.312 18.191 1.00 93.31 187 LEU A O 1
ATOM 1568 N N . GLU A 1 188 ? 1.257 -2.182 17.123 1.00 92.00 188 GLU A N 1
ATOM 1569 C CA . GLU A 1 188 ? 2.513 -2.419 17.833 1.00 92.00 188 GLU A CA 1
ATOM 1570 C C . GLU A 1 188 ? 3.379 -1.163 17.883 1.00 92.00 188 GLU A C 1
ATOM 1572 O O . GLU A 1 188 ? 3.909 -0.814 18.933 1.00 92.00 188 GLU A O 1
ATOM 1577 N N . ARG A 1 189 ? 3.509 -0.448 16.759 1.00 89.62 189 ARG A N 1
ATOM 1578 C CA . ARG A 1 189 ? 4.487 0.639 16.647 1.00 89.62 189 ARG A CA 1
ATOM 1579 C C . ARG A 1 189 ? 3.945 2.030 16.895 1.00 89.62 189 ARG A C 1
ATOM 1581 O O . ARG A 1 189 ? 4.750 2.904 17.212 1.00 89.62 189 ARG A O 1
ATOM 1588 N N . TRP A 1 190 ? 2.642 2.253 16.712 1.00 89.75 190 TRP A N 1
ATOM 1589 C CA . TRP A 1 190 ? 2.055 3.598 16.753 1.00 89.75 190 TRP A CA 1
ATOM 1590 C C . TRP A 1 190 ? 0.869 3.772 17.700 1.00 89.75 190 TRP A C 1
ATOM 1592 O O . TRP A 1 190 ? 0.530 4.915 18.002 1.00 89.75 190 TRP A O 1
ATOM 1602 N N . ILE A 1 191 ? 0.249 2.685 18.166 1.00 89.44 191 ILE A N 1
ATOM 1603 C CA . ILE A 1 191 ? -0.941 2.771 19.021 1.00 89.44 191 ILE A CA 1
ATOM 1604 C C . ILE A 1 191 ? -0.618 2.381 20.454 1.00 89.44 191 ILE A C 1
ATOM 1606 O O . ILE A 1 191 ? -0.871 3.187 21.336 1.00 89.44 191 ILE A O 1
ATOM 1610 N N . VAL A 1 192 ? -0.028 1.203 20.675 1.00 87.88 192 VAL A N 1
ATOM 1611 C CA . VAL A 1 192 ? 0.232 0.663 22.026 1.00 87.88 192 VAL A CA 1
ATOM 1612 C C . VAL A 1 192 ? 1.690 0.775 22.474 1.00 87.88 192 VAL A C 1
ATOM 1614 O O . VAL A 1 192 ? 2.107 0.127 23.431 1.00 87.88 192 VAL A O 1
ATOM 1617 N N . ASN A 1 193 ? 2.490 1.585 21.781 1.00 84.94 193 ASN A N 1
ATOM 1618 C CA . ASN A 1 193 ? 3.888 1.807 22.129 1.00 84.94 193 ASN A CA 1
ATOM 1619 C C . ASN A 1 193 ? 4.028 3.005 23.076 1.00 84.94 193 ASN A C 1
ATOM 1621 O O . ASN A 1 193 ? 3.895 4.161 22.667 1.00 84.94 193 ASN A O 1
ATOM 1625 N N . GLU A 1 194 ? 4.364 2.725 24.336 1.00 81.25 194 GLU A N 1
ATOM 1626 C CA . GLU A 1 194 ? 4.487 3.735 25.395 1.00 81.25 194 GLU A CA 1
ATOM 1627 C C . GLU A 1 194 ? 5.657 4.719 25.181 1.00 81.25 194 GLU A C 1
ATOM 1629 O O . GLU A 1 194 ? 5.699 5.779 25.804 1.00 81.25 194 GLU A O 1
ATOM 1634 N N . GLN A 1 195 ? 6.616 4.417 24.295 1.00 81.50 195 GLN A N 1
ATOM 1635 C CA . GLN A 1 195 ? 7.744 5.312 23.991 1.00 81.50 195 GLN A CA 1
ATOM 1636 C C . GLN A 1 195 ? 7.422 6.373 22.934 1.00 81.50 195 GLN A C 1
ATOM 1638 O O . GLN A 1 195 ? 8.257 7.241 22.648 1.00 81.50 195 GLN A O 1
ATOM 1643 N N . ILE A 1 196 ? 6.229 6.335 22.337 1.00 78.44 196 ILE A N 1
ATOM 1644 C CA . ILE A 1 196 ? 5.822 7.340 21.361 1.00 78.44 196 ILE A CA 1
ATOM 1645 C C . ILE A 1 196 ? 5.660 8.692 22.049 1.00 78.44 196 ILE A C 1
ATOM 1647 O O . ILE A 1 196 ? 4.784 8.904 22.880 1.00 78.44 196 ILE A O 1
ATOM 1651 N N . LYS A 1 197 ? 6.472 9.656 21.616 1.00 76.00 197 LYS A N 1
ATOM 1652 C CA . LYS A 1 197 ? 6.384 11.046 22.089 1.00 76.00 197 LYS A CA 1
ATOM 1653 C C . LYS A 1 197 ? 5.269 11.840 21.413 1.00 76.00 197 LYS A C 1
ATOM 1655 O O . LYS A 1 197 ? 4.731 12.762 22.012 1.00 76.00 197 LYS A O 1
ATOM 1660 N N . ASN A 1 198 ? 4.954 11.493 20.166 1.00 76.88 198 ASN A N 1
ATOM 1661 C CA . ASN A 1 198 ? 3.967 12.179 19.337 1.00 76.88 198 ASN A CA 1
ATOM 1662 C C . ASN A 1 198 ? 2.932 11.161 18.856 1.00 76.88 198 ASN A C 1
ATOM 1664 O O . ASN A 1 198 ? 3.166 10.508 17.835 1.00 76.88 198 ASN A O 1
ATOM 1668 N N . PRO A 1 199 ? 1.829 10.985 19.597 1.00 78.81 199 PRO A N 1
ATOM 1669 C CA . PRO A 1 199 ? 0.772 10.077 19.195 1.00 78.81 199 PRO A CA 1
ATOM 1670 C C . PRO A 1 199 ? 0.210 10.433 17.823 1.00 78.81 199 PRO A C 1
ATOM 1672 O O . PRO A 1 199 ? 0.147 11.605 17.445 1.00 78.81 199 PRO A O 1
ATOM 1675 N N . VAL A 1 200 ? -0.211 9.414 17.083 1.00 84.88 200 VAL A N 1
ATOM 1676 C CA . VAL A 1 200 ? -0.822 9.569 15.762 1.00 84.88 200 VAL A CA 1
ATOM 1677 C C . VAL A 1 200 ? -2.198 8.919 15.747 1.00 84.88 200 VAL A C 1
ATOM 1679 O O . VAL A 1 200 ? -2.494 8.038 16.552 1.00 84.88 200 VAL A O 1
ATOM 1682 N N . SER A 1 201 ? -3.045 9.348 14.816 1.00 85.31 201 SER A N 1
ATOM 1683 C CA . SER A 1 201 ? -4.323 8.689 14.575 1.00 85.31 201 SER A CA 1
ATOM 1684 C C . SER A 1 201 ? -4.126 7.246 14.099 1.00 85.31 201 SER A C 1
ATOM 1686 O O . SER A 1 201 ? -3.093 6.894 13.522 1.00 85.31 201 SER A O 1
ATOM 1688 N N . LEU A 1 202 ? -5.146 6.406 14.277 1.00 88.81 202 LEU A N 1
ATOM 1689 C CA . LEU A 1 202 ? -5.122 5.015 13.819 1.00 88.81 202 LEU A CA 1
ATOM 1690 C C . LEU A 1 202 ? -4.976 4.907 12.295 1.00 88.81 202 LEU A C 1
ATOM 1692 O O . LEU A 1 202 ? -4.266 4.042 11.787 1.00 88.81 202 LEU A O 1
ATOM 1696 N N . PHE A 1 203 ? -5.595 5.832 11.565 1.00 89.69 203 PHE A N 1
ATOM 1697 C CA . PHE A 1 203 ? -5.457 5.941 10.119 1.00 89.69 203 PHE A CA 1
ATOM 1698 C C . PHE A 1 203 ? -4.007 6.258 9.748 1.00 89.69 203 PHE A C 1
ATOM 1700 O O . PHE A 1 203 ? -3.410 5.578 8.913 1.00 89.69 203 PHE A O 1
ATOM 1707 N N . LYS A 1 204 ? -3.389 7.244 10.413 1.00 88.12 204 LYS A N 1
ATOM 1708 C CA . LYS A 1 204 ? -1.989 7.592 10.170 1.00 88.12 204 LYS A CA 1
ATOM 1709 C C . LYS A 1 204 ? -1.047 6.444 10.532 1.00 88.12 204 LYS A C 1
ATOM 1711 O O . LYS A 1 204 ? -0.135 6.170 9.754 1.00 88.12 204 LYS A O 1
ATOM 1716 N N . ALA A 1 205 ? -1.287 5.757 11.649 1.00 92.19 205 ALA A N 1
ATOM 1717 C CA . ALA A 1 205 ? -0.562 4.552 12.047 1.00 92.19 205 ALA A CA 1
ATOM 1718 C C . ALA A 1 205 ? -0.619 3.477 10.954 1.00 92.19 205 ALA A C 1
ATOM 1720 O O . ALA A 1 205 ? 0.420 2.968 10.544 1.00 92.19 205 ALA A O 1
ATOM 1721 N N . TYR A 1 206 ? -1.805 3.201 10.406 1.00 94.94 206 TYR A N 1
ATOM 1722 C CA . TYR A 1 206 ? -1.978 2.250 9.307 1.00 94.94 206 TYR A CA 1
ATOM 1723 C C . TYR A 1 206 ? -1.191 2.655 8.049 1.00 94.94 206 TYR A C 1
ATOM 1725 O O . TYR A 1 206 ? -0.492 1.833 7.457 1.00 94.94 206 TYR A O 1
ATOM 1733 N N . LYS A 1 207 ? -1.223 3.937 7.657 1.00 92.69 207 LYS A N 1
ATOM 1734 C CA . LYS A 1 207 ? -0.444 4.430 6.503 1.00 92.69 207 LYS A CA 1
ATOM 1735 C C . LYS A 1 207 ? 1.063 4.298 6.709 1.00 92.69 207 LYS A C 1
ATOM 1737 O O . LYS A 1 207 ? 1.780 3.952 5.769 1.00 92.69 207 LYS A O 1
ATOM 1742 N N . LEU A 1 208 ? 1.540 4.576 7.922 1.00 93.00 208 LEU A N 1
ATOM 1743 C CA . LEU A 1 208 ? 2.944 4.397 8.294 1.00 93.00 208 LEU A CA 1
ATOM 1744 C C . LEU A 1 208 ? 3.329 2.911 8.306 1.00 93.00 208 LEU A C 1
ATOM 1746 O O . LEU A 1 208 ? 4.403 2.558 7.822 1.00 93.00 208 LEU A O 1
ATOM 1750 N N . ALA A 1 209 ? 2.441 2.036 8.780 1.00 96.38 209 ALA A N 1
ATOM 1751 C CA . ALA A 1 209 ? 2.640 0.594 8.769 1.00 96.38 209 ALA A CA 1
ATOM 1752 C C . ALA A 1 209 ? 2.719 0.030 7.347 1.00 96.38 209 ALA A C 1
ATOM 1754 O O . ALA A 1 209 ? 3.640 -0.728 7.056 1.00 96.38 209 ALA A O 1
ATOM 1755 N N . LEU A 1 210 ? 1.832 0.445 6.436 1.00 97.06 210 LEU A N 1
ATOM 1756 C CA . LEU A 1 210 ? 1.881 0.048 5.024 1.00 97.06 210 LEU A CA 1
ATOM 1757 C C . LEU A 1 210 ? 3.211 0.455 4.374 1.00 97.06 210 LEU A C 1
ATOM 1759 O O . LEU A 1 210 ? 3.891 -0.371 3.762 1.00 97.06 210 LEU A O 1
ATOM 1763 N N . HIS A 1 211 ? 3.603 1.722 4.547 1.00 95.50 211 HIS A N 1
ATOM 1764 C CA . HIS A 1 211 ? 4.882 2.240 4.055 1.00 95.50 211 HIS A CA 1
ATOM 1765 C C . HIS A 1 211 ? 6.056 1.421 4.592 1.00 95.50 211 HIS A C 1
ATOM 1767 O O . HIS A 1 211 ? 6.882 0.945 3.809 1.00 95.50 211 HIS A O 1
ATOM 1773 N N . LYS A 1 212 ? 6.104 1.186 5.908 1.00 94.31 212 LYS A N 1
ATOM 1774 C CA . LYS A 1 212 ? 7.183 0.426 6.548 1.00 94.31 212 LYS A CA 1
ATOM 1775 C C . LYS A 1 212 ? 7.190 -1.039 6.109 1.00 94.31 212 LYS A C 1
ATOM 1777 O O . LYS A 1 212 ? 8.262 -1.587 5.864 1.00 94.31 212 LYS A O 1
ATOM 1782 N N . THR A 1 213 ? 6.023 -1.653 5.926 1.00 95.81 213 THR A N 1
ATOM 1783 C CA . THR A 1 213 ? 5.888 -3.042 5.460 1.00 95.81 213 THR A CA 1
ATOM 1784 C C . THR A 1 213 ? 6.539 -3.227 4.091 1.00 95.81 213 THR A C 1
ATOM 1786 O O . THR A 1 213 ? 7.368 -4.119 3.910 1.00 95.81 213 THR A O 1
ATOM 1789 N N . ILE A 1 214 ? 6.255 -2.330 3.145 1.00 95.56 214 ILE A N 1
ATOM 1790 C CA . ILE A 1 214 ? 6.805 -2.388 1.782 1.00 95.56 214 ILE A CA 1
ATOM 1791 C C . ILE A 1 214 ? 8.289 -2.003 1.758 1.00 95.56 214 ILE A C 1
ATOM 1793 O O . ILE A 1 214 ? 9.119 -2.694 1.166 1.00 95.56 214 ILE A O 1
ATOM 1797 N N . THR A 1 215 ? 8.655 -0.898 2.405 1.00 93.12 215 THR A N 1
ATOM 1798 C CA . THR A 1 215 ? 10.013 -0.336 2.300 1.00 93.12 215 THR A CA 1
ATOM 1799 C C . THR A 1 215 ? 11.024 -1.054 3.181 1.00 93.12 215 THR A C 1
ATOM 1801 O O . THR A 1 215 ? 12.200 -1.114 2.826 1.00 93.12 215 THR A O 1
ATOM 1804 N N . SER A 1 216 ? 10.581 -1.666 4.281 1.00 89.19 216 SER A N 1
ATOM 1805 C CA . SER A 1 216 ? 11.490 -2.089 5.347 1.00 89.19 216 SER A CA 1
ATOM 1806 C C . SER A 1 216 ? 11.215 -3.464 5.948 1.00 89.19 216 SER A C 1
ATOM 1808 O O . SER A 1 216 ? 12.138 -3.998 6.540 1.00 89.19 216 SER A O 1
ATOM 1810 N N . LEU A 1 217 ? 10.024 -4.063 5.823 1.00 90.44 217 LEU A N 1
ATOM 1811 C CA . LEU A 1 217 ? 9.726 -5.365 6.466 1.00 90.44 217 LEU A CA 1
ATOM 1812 C C . LEU A 1 217 ? 9.582 -6.524 5.476 1.00 90.44 217 LEU A C 1
ATOM 1814 O O . LEU A 1 217 ? 9.705 -7.683 5.852 1.00 90.44 217 LEU A O 1
ATOM 1818 N N . THR A 1 218 ? 9.387 -6.226 4.191 1.00 91.62 218 THR A N 1
ATOM 1819 C CA . THR A 1 218 ? 9.244 -7.237 3.139 1.00 91.62 218 THR A CA 1
ATOM 1820 C C . THR A 1 218 ? 10.277 -7.067 2.024 1.00 91.62 218 THR A C 1
ATOM 1822 O O . THR A 1 218 ? 10.844 -5.991 1.785 1.00 91.62 218 THR A O 1
ATOM 1825 N N . LYS A 1 219 ? 10.553 -8.175 1.328 1.00 90.06 219 LYS A N 1
ATOM 1826 C CA . LYS A 1 219 ? 11.420 -8.240 0.144 1.00 90.06 219 LYS A CA 1
ATOM 1827 C C . LYS A 1 219 ? 10.964 -9.349 -0.803 1.00 90.06 219 LYS A C 1
ATOM 1829 O O . LYS A 1 219 ? 10.237 -10.251 -0.390 1.00 90.06 219 LYS A O 1
ATOM 1834 N N . ASN A 1 220 ? 11.468 -9.324 -2.039 1.00 91.12 220 ASN A N 1
ATOM 1835 C CA . ASN A 1 220 ? 11.164 -10.320 -3.075 1.00 91.12 220 ASN A CA 1
ATOM 1836 C C . ASN A 1 220 ? 9.644 -10.487 -3.266 1.00 91.12 220 ASN A C 1
ATOM 1838 O O . ASN A 1 220 ? 8.914 -9.503 -3.187 1.00 91.12 220 ASN A O 1
ATOM 1842 N N . TRP A 1 221 ? 9.182 -11.727 -3.454 1.00 93.94 221 TRP A N 1
ATOM 1843 C CA . TRP A 1 221 ? 7.803 -12.064 -3.801 1.00 93.94 221 TRP A CA 1
ATOM 1844 C C . TRP A 1 221 ? 6.751 -11.431 -2.877 1.00 93.94 221 TRP A C 1
ATOM 1846 O O . TRP A 1 221 ? 5.707 -11.017 -3.363 1.00 93.94 221 TRP A O 1
ATOM 1856 N N . ALA A 1 222 ? 7.020 -11.313 -1.571 1.00 94.75 222 ALA A N 1
ATOM 1857 C CA . ALA A 1 222 ? 6.079 -10.721 -0.620 1.00 94.75 222 ALA A CA 1
ATOM 1858 C C . ALA A 1 222 ? 5.914 -9.211 -0.859 1.00 94.75 222 ALA A C 1
ATOM 1860 O O . ALA A 1 222 ? 4.799 -8.706 -0.923 1.00 94.75 222 ALA A O 1
ATOM 1861 N N . CYS A 1 223 ? 7.027 -8.500 -1.069 1.00 95.38 223 CYS A N 1
ATOM 1862 C CA . CYS A 1 223 ? 7.005 -7.080 -1.431 1.00 95.38 223 CYS A CA 1
ATOM 1863 C C . CYS A 1 223 ? 6.309 -6.878 -2.787 1.00 95.38 223 CYS A C 1
ATOM 1865 O O . CYS A 1 223 ? 5.437 -6.021 -2.917 1.00 95.38 223 CYS A O 1
ATOM 1867 N N . ASP A 1 224 ? 6.642 -7.722 -3.770 1.00 95.31 224 ASP A N 1
ATOM 1868 C CA . ASP A 1 224 ? 6.050 -7.677 -5.109 1.00 95.31 224 ASP A CA 1
ATOM 1869 C C . ASP A 1 224 ? 4.533 -7.915 -5.067 1.00 95.31 224 ASP A C 1
ATOM 1871 O O . ASP A 1 224 ? 3.790 -7.247 -5.786 1.00 95.31 224 ASP A O 1
ATOM 1875 N N . PHE A 1 225 ? 4.061 -8.835 -4.219 1.00 96.94 225 PHE A N 1
ATOM 1876 C CA . PHE A 1 225 ? 2.637 -9.111 -4.027 1.00 96.94 225 PHE A CA 1
ATOM 1877 C C . PHE A 1 225 ? 1.900 -7.907 -3.429 1.00 96.94 225 PHE A C 1
ATOM 1879 O O . PHE A 1 225 ? 0.834 -7.532 -3.920 1.00 96.94 225 PHE A O 1
ATOM 1886 N N . ILE A 1 226 ? 2.480 -7.261 -2.410 1.00 97.69 226 ILE A N 1
ATOM 1887 C CA . ILE A 1 226 ? 1.880 -6.074 -1.787 1.00 97.69 226 ILE A CA 1
ATOM 1888 C C . ILE A 1 226 ? 1.814 -4.911 -2.785 1.00 97.69 226 ILE A C 1
ATOM 1890 O O . ILE A 1 226 ? 0.777 -4.264 -2.900 1.00 97.69 226 ILE A O 1
ATOM 1894 N N . ILE A 1 227 ? 2.887 -4.662 -3.544 1.00 96.44 227 ILE A N 1
ATOM 1895 C CA . ILE A 1 227 ? 2.933 -3.587 -4.550 1.00 96.44 227 ILE A CA 1
ATOM 1896 C C . ILE A 1 227 ? 1.900 -3.823 -5.660 1.00 96.44 227 ILE A C 1
ATOM 1898 O O . ILE A 1 227 ? 1.198 -2.891 -6.053 1.00 96.44 227 ILE A O 1
ATOM 1902 N N . GLN A 1 228 ? 1.764 -5.060 -6.144 1.00 95.12 228 GLN A N 1
ATOM 1903 C CA . GLN A 1 228 ? 0.779 -5.409 -7.176 1.00 95.12 228 GLN A CA 1
ATOM 1904 C C . GLN A 1 228 ? -0.668 -5.180 -6.723 1.00 95.12 228 GLN A C 1
ATOM 1906 O O . GLN A 1 228 ? -1.522 -4.850 -7.547 1.00 95.12 228 GLN A O 1
ATOM 1911 N N . ASN A 1 229 ? -0.931 -5.284 -5.421 1.00 96.44 229 ASN A N 1
ATOM 1912 C CA . ASN A 1 229 ? -2.248 -5.115 -4.807 1.00 96.44 229 ASN A CA 1
ATOM 1913 C C . ASN A 1 229 ? -2.326 -3.848 -3.932 1.00 96.44 229 ASN A C 1
ATOM 1915 O O . ASN A 1 229 ? -3.077 -3.792 -2.958 1.00 96.44 229 ASN A O 1
ATOM 1919 N N . ILE A 1 230 ? -1.522 -2.825 -4.244 1.00 95.00 230 ILE A N 1
ATOM 1920 C CA . ILE A 1 230 ? -1.397 -1.626 -3.405 1.00 95.00 230 ILE A CA 1
ATOM 1921 C C . ILE A 1 230 ? -2.707 -0.850 -3.248 1.00 95.00 230 ILE A C 1
ATOM 1923 O O . ILE A 1 230 ? -2.920 -0.227 -2.221 1.00 95.00 230 ILE A O 1
ATOM 1927 N N . ASP A 1 231 ? -3.598 -0.902 -4.230 1.00 92.19 231 ASP A N 1
ATOM 1928 C CA . ASP A 1 231 ? -4.958 -0.364 -4.169 1.00 92.19 231 ASP A CA 1
ATOM 1929 C C . ASP A 1 231 ? -5.788 -0.994 -3.049 1.00 92.19 231 ASP A C 1
ATOM 1931 O O . ASP A 1 231 ? -6.449 -0.269 -2.313 1.00 92.19 231 ASP A O 1
ATOM 1935 N N . TYR A 1 232 ? -5.696 -2.312 -2.854 1.00 94.31 232 TYR A N 1
ATOM 1936 C CA . TYR A 1 232 ? -6.347 -2.999 -1.735 1.00 94.31 232 TYR A CA 1
ATOM 1937 C C . TYR A 1 232 ? -5.725 -2.610 -0.386 1.00 94.31 232 TYR A C 1
ATOM 1939 O O . TYR A 1 232 ? -6.423 -2.374 0.608 1.00 94.31 232 TYR A O 1
ATOM 1947 N N . TYR A 1 233 ? -4.393 -2.541 -0.329 1.00 95.75 233 TYR A N 1
ATOM 1948 C CA . TYR A 1 233 ? -3.683 -2.217 0.906 1.00 95.75 233 TYR A CA 1
ATOM 1949 C C . TYR A 1 233 ? -3.746 -0.741 1.268 1.00 95.75 233 TYR A C 1
ATOM 1951 O O . TYR A 1 233 ? -3.687 -0.420 2.451 1.00 95.75 233 TYR A O 1
ATOM 1959 N N . GLU A 1 234 ? -3.913 0.155 0.301 1.00 91.88 234 GLU A N 1
ATOM 1960 C CA . GLU A 1 234 ? -4.039 1.579 0.569 1.00 91.88 234 GLU A CA 1
ATOM 1961 C C . GLU A 1 234 ? -5.289 1.859 1.395 1.00 91.88 234 GLU A C 1
ATOM 1963 O O . GLU A 1 234 ? -5.225 2.701 2.278 1.00 91.88 234 GLU A O 1
ATOM 1968 N N . LEU A 1 235 ? -6.388 1.138 1.186 1.00 90.50 235 LEU A N 1
ATOM 1969 C CA . LEU A 1 235 ? -7.626 1.375 1.925 1.00 90.50 235 LEU A CA 1
ATOM 1970 C C . LEU A 1 235 ? -7.455 1.085 3.409 1.00 90.50 235 LEU A C 1
ATOM 1972 O O . LEU A 1 235 ? -7.214 -0.051 3.802 1.00 90.50 235 LEU A O 1
ATOM 1976 N N . PHE A 1 236 ? -7.627 2.083 4.256 1.00 90.94 236 PHE A N 1
ATOM 1977 C CA . PHE A 1 236 ? -7.793 1.844 5.679 1.00 90.94 236 PHE A CA 1
ATOM 1978 C C . PHE A 1 236 ? -9.074 1.034 5.936 1.00 90.94 236 PHE A C 1
ATOM 1980 O O . PHE A 1 236 ? -10.096 1.322 5.330 1.00 90.94 236 PHE A O 1
ATOM 1987 N N . ASP A 1 237 ? -9.031 0.042 6.829 1.00 90.00 237 ASP A N 1
ATOM 1988 C CA . ASP A 1 237 ? -10.232 -0.636 7.336 1.00 90.00 237 ASP A CA 1
ATOM 1989 C C . ASP A 1 237 ? -10.229 -0.582 8.862 1.00 90.00 237 ASP A C 1
ATOM 1991 O O . ASP A 1 237 ? -9.538 -1.348 9.541 1.00 90.00 237 ASP A O 1
ATOM 1995 N N . LYS A 1 238 ? -11.019 0.341 9.414 1.00 87.81 238 LYS A N 1
ATOM 1996 C CA . LYS A 1 238 ? -11.128 0.533 10.861 1.00 87.81 238 LYS A CA 1
ATOM 1997 C C . LYS A 1 238 ? -11.649 -0.713 11.581 1.00 87.81 238 LYS A C 1
ATOM 1999 O O . LYS A 1 238 ? -11.339 -0.897 12.756 1.00 87.81 238 LYS A O 1
ATOM 2004 N N . ASN A 1 239 ? -12.441 -1.562 10.917 1.00 89.94 239 ASN A N 1
ATOM 2005 C CA . ASN A 1 239 ? -13.094 -2.697 11.572 1.00 89.94 239 ASN A CA 1
ATOM 2006 C C . ASN A 1 239 ? -12.092 -3.766 11.997 1.00 89.94 239 ASN A C 1
ATOM 2008 O O . ASN A 1 239 ? -12.303 -4.400 13.030 1.00 89.94 239 ASN A O 1
ATOM 2012 N N . MET A 1 240 ? -10.974 -3.897 11.277 1.00 93.56 240 MET A N 1
ATOM 2013 C CA . MET A 1 240 ? -9.882 -4.803 11.651 1.00 93.56 240 MET A CA 1
ATOM 2014 C C . MET A 1 240 ? -9.235 -4.444 12.997 1.00 93.56 240 MET A C 1
ATOM 2016 O O . MET A 1 240 ? -8.581 -5.278 13.613 1.00 93.56 240 MET A O 1
ATOM 2020 N N . PHE A 1 241 ? -9.438 -3.219 13.487 1.00 92.50 241 PHE A N 1
ATOM 2021 C CA . PHE A 1 241 ? -8.895 -2.760 14.763 1.00 92.50 241 PHE A CA 1
ATOM 2022 C C . PHE A 1 241 ? -9.909 -2.792 15.906 1.00 92.50 241 PHE A C 1
ATOM 2024 O O . PHE A 1 241 ? -9.507 -2.773 17.067 1.00 92.50 241 PHE A O 1
ATOM 2031 N N . VAL A 1 242 ? -11.214 -2.834 15.614 1.00 90.00 242 VAL A N 1
ATOM 2032 C CA . VAL A 1 242 ? -12.274 -2.674 16.627 1.00 90.00 242 VAL A CA 1
ATOM 2033 C C . VAL A 1 242 ? -12.129 -3.694 17.752 1.00 90.00 242 VAL A C 1
ATOM 2035 O O . VAL A 1 242 ? -12.188 -3.325 18.926 1.00 90.00 242 VAL A O 1
ATOM 2038 N N . TYR A 1 243 ? -11.903 -4.965 17.410 1.00 93.88 243 TYR A N 1
ATOM 2039 C CA . TYR A 1 243 ? -11.749 -6.002 18.424 1.00 93.88 243 TYR A CA 1
ATOM 2040 C C . TYR A 1 243 ? -10.478 -5.792 19.251 1.00 93.88 243 TYR A C 1
ATOM 2042 O O . TYR A 1 243 ? -10.563 -5.762 20.479 1.00 93.88 243 TYR A O 1
ATOM 2050 N N . ALA A 1 244 ? -9.334 -5.548 18.605 1.00 92.88 244 ALA A N 1
ATOM 2051 C CA . ALA A 1 244 ? -8.074 -5.293 19.297 1.00 92.88 244 ALA A CA 1
ATOM 2052 C C . ALA A 1 244 ? -8.177 -4.120 20.284 1.00 92.88 244 ALA A C 1
ATOM 2054 O O . ALA A 1 244 ? -7.869 -4.273 21.465 1.00 92.88 244 ALA A O 1
ATOM 2055 N N . LEU A 1 245 ? -8.716 -2.981 19.846 1.00 89.94 245 LEU A N 1
ATOM 2056 C CA . LEU A 1 245 ? -8.892 -1.793 20.687 1.00 89.94 245 LEU A CA 1
ATOM 2057 C C . LEU A 1 245 ? -9.897 -2.000 21.831 1.00 89.94 245 LEU A C 1
ATOM 2059 O O . LEU A 1 245 ? -9.840 -1.297 22.835 1.00 89.94 245 LEU A O 1
ATOM 2063 N N . SER A 1 246 ? -10.818 -2.961 21.712 1.00 89.06 246 SER A N 1
ATOM 2064 C CA . SER A 1 246 ? -11.728 -3.321 22.810 1.00 89.06 246 SER A CA 1
ATOM 2065 C C . SER A 1 246 ? -11.074 -4.192 23.890 1.00 89.06 246 SER A C 1
ATOM 2067 O O . SER A 1 246 ? -11.591 -4.278 25.004 1.00 89.06 246 SER A O 1
ATOM 2069 N N . ARG A 1 247 ? -9.961 -4.862 23.563 1.00 90.56 247 ARG A N 1
ATOM 2070 C CA . ARG A 1 247 ? -9.246 -5.786 24.458 1.00 90.56 247 ARG A CA 1
ATOM 2071 C C . ARG A 1 247 ? -7.997 -5.179 25.072 1.00 90.56 247 ARG A C 1
ATOM 2073 O O . ARG A 1 247 ? -7.646 -5.536 26.194 1.00 90.56 247 ARG A O 1
ATOM 2080 N N . LEU A 1 248 ? -7.342 -4.279 24.349 1.00 87.69 248 LEU A N 1
ATOM 2081 C CA . LEU A 1 248 ? -6.166 -3.571 24.829 1.00 87.69 248 LEU A CA 1
ATOM 2082 C C . LEU A 1 248 ? -6.567 -2.550 25.917 1.00 87.69 248 LEU A C 1
ATOM 2084 O O . LEU A 1 248 ? -7.654 -1.964 25.845 1.00 87.69 248 LEU A O 1
ATOM 2088 N N . PRO A 1 249 ? -5.736 -2.332 26.952 1.00 80.00 249 PRO A N 1
ATOM 2089 C CA . PRO A 1 249 ? -6.027 -1.375 28.012 1.00 80.00 249 PRO A CA 1
ATOM 2090 C C . PRO A 1 249 ? -6.221 0.036 27.449 1.00 80.00 249 PRO A C 1
ATOM 2092 O O . PRO A 1 249 ? -5.367 0.560 26.746 1.00 80.00 249 PRO A O 1
ATOM 2095 N N . GLN A 1 250 ? -7.327 0.695 27.808 1.00 73.06 250 GLN A N 1
ATOM 2096 C CA . GLN A 1 250 ? -7.677 2.020 27.266 1.00 73.06 250 GLN A CA 1
ATOM 2097 C C . GLN A 1 250 ? -6.637 3.106 27.563 1.00 73.06 250 GLN A C 1
ATOM 2099 O O . GLN A 1 250 ? -6.469 4.026 26.772 1.00 73.06 250 GLN A O 1
ATOM 2104 N N . LYS A 1 251 ? -5.907 2.986 28.679 1.00 68.50 251 LYS A N 1
ATOM 2105 C CA . LYS A 1 251 ? -4.782 3.878 29.009 1.00 68.50 251 LYS A CA 1
ATOM 2106 C C . LYS A 1 251 ? -3.651 3.839 27.970 1.00 68.50 251 LYS A C 1
ATOM 2108 O O . LYS A 1 251 ? -2.898 4.802 27.882 1.00 68.50 251 LYS A O 1
ATOM 2113 N N . ASP A 1 252 ? -3.579 2.767 27.184 1.00 64.00 252 ASP A N 1
ATOM 2114 C CA . ASP A 1 252 ? -2.549 2.532 26.176 1.00 64.00 252 ASP A CA 1
ATOM 2115 C C . ASP A 1 252 ? -3.064 2.877 24.760 1.00 64.00 252 ASP A C 1
ATOM 2117 O O . ASP A 1 252 ? -2.319 2.757 23.797 1.00 64.00 252 ASP A O 1
ATOM 2121 N N . ILE A 1 253 ? -4.332 3.296 24.602 1.00 65.38 253 ILE A N 1
ATOM 2122 C CA . ILE A 1 253 ? -4.955 3.605 23.304 1.00 65.38 253 ILE A CA 1
ATOM 2123 C C . ILE A 1 253 ? -5.084 5.116 23.135 1.00 65.38 253 ILE A C 1
ATOM 2125 O O . ILE A 1 253 ? -5.853 5.782 23.827 1.00 65.38 253 ILE A O 1
ATOM 2129 N N . ILE A 1 254 ? -4.384 5.667 22.144 1.00 59.12 254 ILE A N 1
ATOM 2130 C CA . ILE A 1 254 ? -4.247 7.123 21.991 1.00 59.12 254 ILE A CA 1
ATOM 2131 C C . ILE A 1 254 ? -5.239 7.725 20.978 1.00 59.12 254 ILE A C 1
ATOM 2133 O O . ILE A 1 254 ? -4.975 8.761 20.370 1.00 59.12 254 ILE A O 1
ATOM 2137 N N . THR A 1 255 ? -6.405 7.101 20.758 1.00 60.03 255 THR A N 1
ATOM 2138 C CA . THR A 1 255 ? -7.398 7.637 19.807 1.00 60.03 255 THR A CA 1
ATOM 2139 C C . THR A 1 255 ? -8.848 7.412 20.243 1.00 60.03 255 THR A C 1
ATOM 2141 O O . THR A 1 255 ? -9.333 6.284 20.215 1.00 60.03 255 THR A O 1
ATOM 2144 N N . ASN A 1 256 ? -9.583 8.492 20.531 1.00 60.81 256 ASN A N 1
ATOM 2145 C CA . ASN A 1 256 ? -11.046 8.471 20.662 1.00 60.81 256 ASN A CA 1
ATOM 2146 C C . ASN A 1 256 ? -11.681 8.973 19.365 1.00 60.81 256 ASN A C 1
ATOM 2148 O O . ASN A 1 256 ? -11.761 10.179 19.144 1.00 60.81 256 ASN A O 1
ATOM 2152 N N . SER A 1 257 ? -12.109 8.054 18.498 1.00 71.94 257 SER A N 1
ATOM 2153 C CA . SER A 1 257 ? -12.806 8.412 17.259 1.00 71.94 257 SER A CA 1
ATOM 2154 C C . SER A 1 257 ? -14.323 8.476 17.452 1.00 71.94 257 SER A C 1
ATOM 2156 O O . SER A 1 257 ? -14.900 7.804 18.306 1.00 71.94 257 SER A O 1
ATOM 2158 N N . VAL A 1 258 ? -14.978 9.300 16.643 1.00 76.56 258 VAL A N 1
ATOM 2159 C CA . VAL A 1 258 ? -16.431 9.465 16.588 1.00 76.56 258 VAL A CA 1
ATOM 2160 C C . VAL A 1 258 ? -16.971 8.904 15.277 1.00 76.56 258 VAL A C 1
ATOM 2162 O O . VAL A 1 258 ? -16.315 8.939 14.237 1.00 76.56 258 VAL A O 1
ATOM 2165 N N . ASN A 1 259 ? -18.196 8.378 15.306 1.00 81.06 259 ASN A N 1
ATOM 2166 C CA . ASN A 1 259 ? -18.830 7.856 14.100 1.00 81.06 259 ASN A CA 1
ATOM 2167 C C . ASN A 1 259 ? -19.312 9.017 13.211 1.00 81.06 259 ASN A C 1
ATOM 2169 O O . ASN A 1 259 ? -20.256 9.730 13.564 1.00 81.06 259 ASN A O 1
ATOM 2173 N N . ILE A 1 260 ? -18.679 9.179 12.046 1.00 79.69 260 ILE A N 1
ATOM 2174 C CA . ILE A 1 260 ? -18.993 10.248 11.093 1.00 79.69 260 ILE A CA 1
ATOM 2175 C C . ILE A 1 260 ? -20.436 10.183 10.577 1.00 79.69 260 ILE A C 1
ATOM 2177 O O . ILE A 1 260 ? -21.058 11.228 10.403 1.00 79.69 260 ILE A O 1
ATOM 2181 N N . LEU A 1 261 ? -21.020 8.991 10.417 1.00 82.50 261 LEU A N 1
ATOM 2182 C CA . LEU A 1 261 ? -22.411 8.858 9.978 1.00 82.50 261 LEU A CA 1
ATOM 2183 C C . LEU A 1 261 ? -23.371 9.428 11.021 1.00 82.50 261 LEU A C 1
ATOM 2185 O O . LEU A 1 261 ? -24.282 10.179 10.687 1.00 82.50 261 LEU A O 1
ATOM 2189 N N . ASN A 1 262 ? -23.123 9.149 12.303 1.00 82.81 262 ASN A N 1
ATOM 2190 C CA . ASN A 1 262 ? -23.924 9.716 13.389 1.00 82.81 262 ASN A CA 1
ATOM 2191 C C . ASN A 1 262 ? -23.835 11.248 13.411 1.00 82.81 262 ASN A C 1
ATOM 2193 O O . ASN A 1 262 ? -24.832 11.917 13.683 1.00 82.81 262 ASN A O 1
ATOM 2197 N N . ILE A 1 263 ? -22.659 11.813 13.119 1.00 82.56 263 ILE A N 1
ATOM 2198 C CA . ILE A 1 263 ? -22.467 13.266 13.014 1.00 82.56 263 ILE A CA 1
ATOM 2199 C C . ILE A 1 263 ? -23.258 13.824 11.829 1.00 82.56 263 ILE A C 1
ATOM 2201 O O . ILE A 1 263 ? -23.960 14.825 11.978 1.00 82.56 263 ILE A O 1
ATOM 2205 N N . MET A 1 264 ? -23.183 13.171 10.671 1.00 83.81 264 MET A N 1
ATOM 2206 C CA . MET A 1 264 ? -23.897 13.579 9.463 1.00 83.81 264 MET A CA 1
ATOM 2207 C C . MET A 1 264 ? -25.422 13.535 9.645 1.00 83.81 264 MET A C 1
ATOM 2209 O O . MET A 1 264 ? -26.085 14.536 9.371 1.00 83.81 264 MET A O 1
ATOM 2213 N N . LEU A 1 265 ? -25.970 12.443 10.196 1.00 84.19 265 LEU A N 1
ATOM 2214 C CA . LEU A 1 265 ? -27.406 12.302 10.486 1.00 84.19 265 LEU A CA 1
ATOM 2215 C C . LEU A 1 265 ? -27.896 13.384 11.453 1.00 84.19 265 LEU A C 1
ATOM 2217 O O . LEU A 1 265 ? -28.898 14.046 11.189 1.00 84.19 265 LEU A O 1
ATOM 2221 N N . LYS A 1 266 ? -27.155 13.631 12.543 1.00 84.50 266 LYS A N 1
ATOM 2222 C CA . LYS A 1 266 ? -27.472 14.704 13.506 1.00 84.50 266 LYS A CA 1
ATOM 2223 C C . LYS A 1 266 ? -27.486 16.095 12.868 1.00 84.50 266 LYS A C 1
ATOM 2225 O O . LYS A 1 266 ? -28.136 16.998 13.389 1.00 84.50 266 LYS A O 1
ATOM 2230 N N . ASN A 1 267 ? -26.784 16.274 11.751 1.00 82.56 267 ASN A N 1
ATOM 2231 C CA . ASN A 1 267 ? -26.724 17.526 11.004 1.00 82.56 267 ASN A CA 1
ATOM 2232 C C . ASN A 1 267 ? -27.644 17.557 9.769 1.00 82.56 267 ASN A C 1
ATOM 2234 O O . ASN A 1 267 ? -27.582 18.518 9.001 1.00 82.56 267 ASN A O 1
ATOM 2238 N N . GLY A 1 268 ? -28.532 16.567 9.611 1.00 80.12 268 GLY A N 1
ATOM 2239 C CA . GLY A 1 268 ? -29.556 16.541 8.563 1.00 80.12 268 GLY A CA 1
ATOM 2240 C C . GLY A 1 268 ? -29.021 16.220 7.168 1.00 80.12 268 GLY A C 1
ATOM 2241 O O . GLY A 1 268 ? -29.579 16.697 6.183 1.00 80.12 268 GLY A O 1
ATOM 2242 N N . LEU A 1 269 ? -27.917 15.473 7.076 1.00 81.38 269 LEU A N 1
ATOM 2243 C CA . LEU A 1 269 ? -27.396 14.961 5.809 1.00 81.38 269 LEU A CA 1
ATOM 2244 C C . LEU A 1 269 ? -28.004 13.588 5.502 1.00 81.38 269 LEU A C 1
ATOM 2246 O O . LEU A 1 269 ? -28.092 12.738 6.387 1.00 81.38 269 LEU A O 1
ATOM 2250 N N . GLU A 1 270 ? -28.385 13.376 4.242 1.00 72.94 270 GLU A N 1
ATOM 2251 C CA . GLU A 1 270 ? -28.810 12.066 3.744 1.00 72.94 270 GLU A CA 1
ATOM 2252 C C . GLU A 1 270 ? -27.602 11.130 3.603 1.00 72.94 270 GLU A C 1
ATOM 2254 O O . GLU A 1 270 ? -26.554 11.513 3.069 1.00 72.94 270 GLU A O 1
ATOM 2259 N N . ILE A 1 271 ? -27.759 9.905 4.105 1.00 74.44 271 ILE A N 1
ATOM 2260 C CA . ILE A 1 271 ? -26.749 8.844 4.110 1.00 74.44 271 ILE A CA 1
ATOM 2261 C C . ILE A 1 271 ? -27.400 7.586 3.557 1.00 74.44 271 ILE A C 1
ATOM 2263 O O . ILE A 1 271 ? -28.513 7.253 3.963 1.00 74.44 271 ILE A O 1
ATOM 2267 N N . ASP A 1 272 ? -26.681 6.868 2.700 1.00 72.44 272 ASP A N 1
ATOM 2268 C CA . ASP A 1 272 ? -27.118 5.577 2.184 1.00 72.44 272 ASP A CA 1
ATOM 2269 C C . ASP A 1 272 ? -26.096 4.486 2.529 1.00 72.44 272 ASP A C 1
ATOM 2271 O O . ASP A 1 272 ? -24.902 4.638 2.289 1.00 72.44 272 ASP A O 1
ATOM 2275 N N . ASN A 1 273 ? -26.550 3.377 3.114 1.00 66.62 273 ASN A N 1
ATOM 2276 C CA . ASN A 1 273 ? -25.771 2.138 3.250 1.00 66.62 273 ASN A CA 1
ATOM 2277 C C . ASN A 1 273 ? -24.322 2.281 3.775 1.00 66.62 273 ASN A C 1
ATOM 2279 O O . ASN A 1 273 ? -23.408 1.634 3.270 1.00 66.62 273 ASN A O 1
ATOM 2283 N N . LYS A 1 274 ? -24.097 3.107 4.810 1.00 75.50 274 LYS A N 1
ATOM 2284 C CA . LYS A 1 274 ? -22.764 3.381 5.406 1.00 75.50 274 LYS A CA 1
ATOM 2285 C C . LYS A 1 274 ? -21.743 4.030 4.462 1.00 75.50 274 LYS A C 1
ATOM 2287 O O . LYS A 1 274 ? -20.549 4.109 4.765 1.00 75.50 274 LYS A O 1
ATOM 2292 N N . VAL A 1 275 ? -22.221 4.539 3.338 1.00 73.81 275 VAL A N 1
ATOM 2293 C CA . VAL A 1 275 ? -21.460 5.303 2.365 1.00 73.81 275 VAL A CA 1
ATOM 2294 C C . VAL A 1 275 ? -22.057 6.706 2.308 1.00 73.81 275 VAL A C 1
ATOM 2296 O O . VAL A 1 275 ? -23.258 6.915 2.471 1.00 73.81 275 VAL A O 1
ATOM 2299 N N . PHE A 1 276 ? -21.213 7.706 2.099 1.00 75.94 276 PHE A N 1
ATOM 2300 C CA . PHE A 1 276 ? -21.680 9.066 1.866 1.00 75.94 276 PHE A CA 1
ATOM 2301 C C . PHE A 1 276 ? -20.987 9.676 0.656 1.00 75.94 276 PHE A C 1
ATOM 2303 O O . PHE A 1 276 ? -19.807 9.431 0.391 1.00 75.94 276 PHE A O 1
ATOM 2310 N N . LEU A 1 277 ? -21.750 10.480 -0.085 1.00 77.06 277 LEU A N 1
ATOM 2311 C CA . LEU A 1 277 ? -21.227 11.266 -1.192 1.00 77.06 277 LEU A CA 1
ATOM 2312 C C . LEU A 1 277 ? -20.290 12.339 -0.642 1.00 77.06 277 LEU A C 1
ATOM 2314 O O . LEU A 1 277 ? -20.658 13.098 0.257 1.00 77.06 277 LEU A O 1
ATOM 2318 N N . PHE A 1 278 ? -19.093 12.444 -1.211 1.00 78.19 278 PHE A N 1
ATOM 2319 C CA . PHE A 1 278 ? -18.136 13.481 -0.838 1.00 78.19 278 PHE A CA 1
ATOM 2320 C C . PHE A 1 278 ? -18.727 14.886 -1.048 1.00 78.19 278 PHE A C 1
ATOM 2322 O O . PHE A 1 278 ? -18.517 15.792 -0.241 1.00 78.19 278 PHE A O 1
ATOM 2329 N N . ASP A 1 279 ? -19.560 15.061 -2.075 1.00 79.19 279 ASP A N 1
ATOM 2330 C CA . ASP A 1 279 ? -20.262 16.322 -2.322 1.00 79.19 279 ASP A CA 1
ATOM 2331 C C . ASP A 1 279 ? -21.232 16.709 -1.191 1.00 79.19 279 ASP A C 1
ATOM 2333 O O . ASP A 1 279 ? -21.381 17.900 -0.904 1.00 79.19 279 ASP A O 1
ATOM 2337 N N . ASN A 1 280 ? -21.805 15.740 -0.461 1.00 78.69 280 ASN A N 1
ATOM 2338 C CA . ASN A 1 280 ? -22.696 16.020 0.673 1.00 78.69 280 ASN A CA 1
ATOM 2339 C C . ASN A 1 280 ? -21.955 16.719 1.822 1.00 78.69 280 ASN A C 1
ATOM 2341 O O . ASN A 1 280 ? -22.533 17.568 2.508 1.00 78.69 280 ASN A O 1
ATOM 2345 N N . ILE A 1 281 ? -20.667 16.413 2.008 1.00 81.44 281 ILE A N 1
ATOM 2346 C CA . ILE A 1 281 ? -19.823 17.060 3.022 1.00 81.44 281 ILE A CA 1
ATOM 2347 C C . ILE A 1 281 ? -19.031 18.248 2.499 1.00 81.44 281 ILE A C 1
ATOM 2349 O O . ILE A 1 281 ? -18.565 19.051 3.302 1.00 81.44 281 ILE A O 1
ATOM 2353 N N . LYS A 1 282 ? -18.913 18.420 1.181 1.00 84.62 282 LYS A N 1
ATOM 2354 C CA . LYS A 1 282 ? -18.119 19.491 0.565 1.00 84.62 282 LYS A CA 1
ATOM 2355 C C . LYS A 1 282 ? -18.503 20.885 1.062 1.00 84.62 282 LYS A C 1
ATOM 2357 O O . LYS A 1 282 ? -17.626 21.693 1.348 1.00 84.62 282 LYS A O 1
ATOM 2362 N N . LYS A 1 283 ? -19.802 21.139 1.256 1.00 86.06 283 LYS A N 1
ATOM 2363 C CA . LYS A 1 283 ? -20.331 22.400 1.820 1.00 86.06 283 LYS A CA 1
ATOM 2364 C C . LYS A 1 283 ? -19.957 22.639 3.289 1.00 86.06 283 LYS A C 1
ATOM 2366 O O . LYS A 1 283 ? -20.057 23.761 3.772 1.00 86.06 283 LYS A O 1
ATOM 2371 N N . HIS A 1 284 ? -19.572 21.582 3.999 1.00 88.50 284 HIS A N 1
ATOM 2372 C CA . HIS A 1 284 ? -19.143 21.621 5.392 1.00 88.50 284 HIS A CA 1
ATOM 2373 C C . HIS A 1 284 ? -17.622 21.677 5.533 1.00 88.50 284 HIS A C 1
ATOM 2375 O O . HIS A 1 284 ? -17.146 21.830 6.653 1.00 88.50 284 HIS A O 1
ATOM 2381 N N . ILE A 1 285 ? -16.850 21.574 4.445 1.00 90.19 285 ILE A N 1
ATOM 2382 C CA . ILE A 1 285 ? -15.390 21.671 4.509 1.00 90.19 285 ILE A CA 1
ATOM 2383 C C . ILE A 1 285 ? -15.013 23.096 4.906 1.00 90.19 285 ILE A C 1
ATOM 2385 O O . ILE A 1 285 ? -15.233 24.051 4.166 1.00 90.19 285 ILE A O 1
ATOM 2389 N N . HIS A 1 286 ? -14.439 23.222 6.096 1.00 91.06 286 HIS A N 1
ATOM 2390 C CA . HIS A 1 286 ? -13.846 24.452 6.589 1.00 91.06 286 HIS A CA 1
ATOM 2391 C C . HIS A 1 286 ? -12.426 24.630 6.059 1.00 91.06 286 HIS A C 1
ATOM 2393 O O . HIS A 1 286 ? -12.064 25.719 5.622 1.00 91.06 286 HIS A O 1
ATOM 2399 N N . GLU A 1 287 ? -11.642 23.554 6.094 1.00 91.12 287 GLU A N 1
ATOM 2400 C CA . GLU A 1 287 ? -10.234 23.549 5.716 1.00 91.12 287 GLU A CA 1
ATOM 2401 C C . GLU A 1 287 ? -9.857 22.171 5.164 1.00 91.12 287 GLU A C 1
ATOM 2403 O O . GLU A 1 287 ? -10.363 21.144 5.620 1.00 91.12 287 GLU A O 1
ATOM 2408 N N . ARG A 1 288 ? -8.962 22.138 4.176 1.00 88.62 288 ARG A N 1
ATOM 2409 C CA . ARG A 1 288 ? -8.309 20.911 3.718 1.00 88.62 288 ARG A CA 1
ATOM 2410 C C . ARG A 1 288 ? -6.864 20.954 4.192 1.00 88.62 288 ARG A C 1
ATOM 2412 O O . ARG A 1 288 ? -6.137 21.861 3.801 1.00 88.62 288 ARG A O 1
ATOM 2419 N N . LEU A 1 289 ? -6.478 19.987 5.020 1.00 85.12 289 LEU A N 1
ATOM 2420 C CA . LEU A 1 289 ? -5.121 19.905 5.562 1.00 85.12 289 LEU A CA 1
ATOM 2421 C C . LEU A 1 289 ? -4.192 19.189 4.579 1.00 85.12 289 LEU A C 1
ATOM 2423 O O . LEU A 1 289 ? -3.071 19.633 4.348 1.00 85.12 289 LEU A O 1
ATOM 2427 N N . ASP A 1 290 ? -4.686 18.114 3.961 1.00 84.06 290 ASP A N 1
ATOM 2428 C CA . ASP A 1 290 ? -3.992 17.380 2.905 1.00 84.06 290 ASP A CA 1
ATOM 2429 C C . ASP A 1 290 ? -4.984 16.614 1.999 1.00 84.06 290 ASP A C 1
ATOM 2431 O O . ASP A 1 290 ? -6.190 16.890 1.972 1.00 84.06 290 ASP A O 1
ATOM 2435 N N . ASP A 1 291 ? -4.478 15.680 1.192 1.00 77.88 291 ASP A N 1
ATOM 2436 C CA . ASP A 1 291 ? -5.291 14.908 0.244 1.00 77.88 291 ASP A CA 1
ATOM 2437 C C . ASP A 1 291 ? -6.345 14.033 0.943 1.00 77.88 291 ASP A C 1
ATOM 2439 O O . ASP A 1 291 ? -7.457 13.894 0.427 1.00 77.88 291 ASP A O 1
ATOM 2443 N N . ASN A 1 292 ? -6.030 13.523 2.137 1.00 85.62 292 ASN A N 1
ATOM 2444 C CA . ASN A 1 292 ? -6.823 12.531 2.865 1.00 85.62 292 ASN A CA 1
ATOM 2445 C C . ASN A 1 292 ? -7.394 13.090 4.179 1.00 85.62 292 ASN A C 1
ATOM 2447 O O . ASN A 1 292 ? -8.089 12.370 4.890 1.00 85.62 292 ASN A O 1
ATOM 2451 N N . THR A 1 293 ? -7.131 14.362 4.494 1.00 86.81 293 THR A N 1
ATOM 2452 C CA . THR A 1 293 ? -7.517 14.991 5.761 1.00 86.81 293 THR A CA 1
ATOM 2453 C C . THR A 1 293 ? -8.214 16.326 5.530 1.00 86.81 293 THR A C 1
ATOM 2455 O O . THR A 1 293 ? -7.665 17.259 4.932 1.00 86.81 293 THR A O 1
ATOM 2458 N N . ILE A 1 294 ? -9.434 16.441 6.050 1.00 89.38 294 ILE A N 1
ATOM 2459 C CA . ILE A 1 294 ? -10.246 17.661 5.994 1.00 89.38 294 ILE A CA 1
ATOM 2460 C C . ILE A 1 294 ? -10.809 18.008 7.370 1.00 89.38 294 ILE A C 1
ATOM 2462 O O . ILE A 1 294 ? -11.078 17.133 8.190 1.00 89.38 294 ILE A O 1
ATOM 2466 N N . VAL A 1 295 ? -11.037 19.296 7.599 1.00 89.56 295 VAL A N 1
ATOM 2467 C CA . VAL A 1 295 ? -11.767 19.811 8.755 1.00 89.56 295 VAL A CA 1
ATOM 2468 C C . VAL A 1 295 ? -13.169 20.184 8.301 1.00 89.56 295 VAL A C 1
ATOM 2470 O O . VAL A 1 295 ? -13.354 21.039 7.435 1.00 89.56 295 VAL A O 1
ATOM 2473 N N . LEU A 1 296 ? -14.165 19.542 8.897 1.00 90.69 296 LEU A N 1
ATOM 2474 C CA . LEU A 1 296 ? -15.579 19.822 8.711 1.00 90.69 296 LEU A CA 1
ATOM 2475 C C . LEU A 1 296 ? -16.063 20.796 9.783 1.00 90.69 296 LEU A C 1
ATOM 2477 O O . LEU A 1 296 ? -15.667 20.692 10.941 1.00 90.69 296 LEU A O 1
ATOM 2481 N N . LYS A 1 297 ? -16.959 21.709 9.413 1.00 91.06 297 LYS A N 1
ATOM 2482 C CA . LYS A 1 297 ? -17.652 22.625 10.317 1.00 91.06 297 LYS A CA 1
ATOM 2483 C C . LYS A 1 297 ? -19.160 22.423 10.216 1.00 91.06 297 LYS A C 1
ATOM 2485 O O . LYS A 1 297 ? -19.762 22.562 9.147 1.00 91.06 297 LYS A O 1
ATOM 2490 N N . PHE A 1 298 ? -19.773 22.151 11.362 1.00 86.50 298 PHE A N 1
ATOM 2491 C CA . PHE A 1 298 ? -21.215 21.969 11.501 1.00 86.50 298 PHE A CA 1
ATOM 2492 C C . PHE A 1 298 ? -21.852 23.093 12.335 1.00 86.50 298 PHE A C 1
ATOM 2494 O O . PHE A 1 298 ? -21.201 24.075 12.715 1.00 86.50 298 PHE A O 1
ATOM 2501 N N . LYS A 1 299 ? -23.170 23.000 12.566 1.00 79.38 299 LYS A N 1
ATOM 2502 C CA . LYS A 1 299 ? -23.922 23.998 13.343 1.00 79.38 299 LYS A CA 1
ATOM 2503 C C . LYS A 1 299 ? -23.330 24.132 14.759 1.00 79.38 299 LYS A C 1
ATOM 2505 O O . LYS A 1 299 ? -22.764 23.185 15.299 1.00 79.38 299 LYS A O 1
ATOM 2510 N N . HIS A 1 300 ? -23.462 25.320 15.354 1.00 79.81 300 HIS A N 1
ATOM 2511 C CA . HIS A 1 300 ? -22.896 25.676 16.671 1.00 79.81 300 HIS A CA 1
ATOM 2512 C C . HIS A 1 300 ? -21.361 25.731 16.746 1.00 79.81 300 HIS A C 1
ATOM 2514 O O . HIS A 1 300 ? -20.801 25.660 17.834 1.00 79.81 300 HIS A O 1
ATOM 2520 N N . ASN A 1 301 ? -20.673 25.913 15.611 1.00 79.75 301 ASN A N 1
ATOM 2521 C CA . ASN A 1 301 ? -19.212 26.065 15.571 1.00 79.75 301 ASN A CA 1
ATOM 2522 C C . ASN A 1 301 ? -18.470 24.838 16.140 1.00 79.75 301 ASN A C 1
ATOM 2524 O O . ASN A 1 301 ? -17.421 24.972 16.765 1.00 79.75 301 ASN A O 1
ATOM 2528 N N . THR A 1 302 ? -19.041 23.653 15.918 1.00 86.88 302 THR A N 1
ATOM 2529 C CA . THR A 1 302 ? -18.396 22.361 16.161 1.00 86.88 302 THR A CA 1
ATOM 2530 C C . THR A 1 302 ? -17.572 21.983 14.937 1.00 86.88 302 THR A C 1
ATOM 2532 O O . THR A 1 302 ? -18.016 22.173 13.797 1.00 86.88 302 THR A O 1
ATOM 2535 N N . PHE A 1 303 ? -16.361 21.484 15.170 1.00 89.06 303 PHE A N 1
ATOM 2536 C CA . PHE A 1 303 ? -15.440 21.107 14.108 1.00 89.06 303 PHE A CA 1
ATOM 2537 C C . PHE A 1 303 ? -15.065 19.643 14.256 1.00 89.06 303 PHE A C 1
ATOM 2539 O O . PHE A 1 303 ? -14.903 19.144 15.367 1.00 89.06 303 PHE A O 1
ATOM 2546 N N . TYR A 1 304 ? -14.921 18.964 13.125 1.00 88.69 304 TYR A N 1
ATOM 2547 C CA . TYR A 1 304 ? -14.510 17.571 13.091 1.00 88.69 304 TYR A CA 1
ATOM 2548 C C . TYR A 1 304 ? -13.392 17.392 12.084 1.00 88.69 304 TYR A C 1
ATOM 2550 O O . TYR A 1 304 ? -13.521 17.808 10.936 1.00 88.69 304 TYR A O 1
ATOM 2558 N N . MET A 1 305 ? -12.306 16.757 12.499 1.00 88.31 305 MET A N 1
ATOM 2559 C CA . MET A 1 305 ? -11.278 16.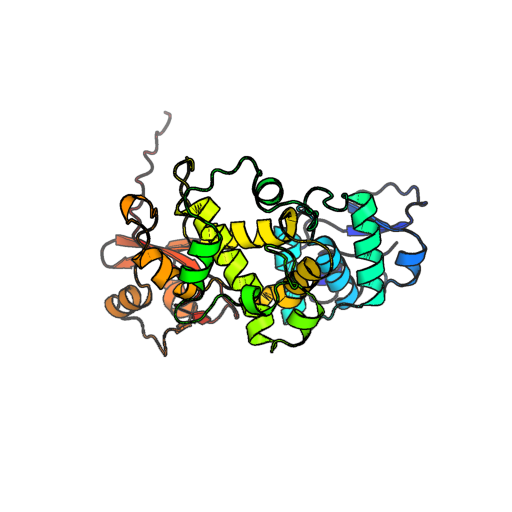300 11.579 1.00 88.31 305 MET A CA 1
ATOM 2560 C C . MET A 1 305 ? -11.702 14.941 11.030 1.00 88.31 305 MET A C 1
ATOM 2562 O O . MET A 1 305 ? -12.021 14.033 11.798 1.00 88.31 305 MET A O 1
ATOM 2566 N N . LEU A 1 306 ? -11.756 14.824 9.708 1.00 88.12 306 LEU A N 1
ATOM 2567 C CA . LEU A 1 306 ? -12.056 13.591 8.995 1.00 88.12 306 LEU A CA 1
ATOM 2568 C C . LEU A 1 306 ? -10.827 13.186 8.187 1.00 88.12 306 LEU A C 1
ATOM 2570 O O . LEU A 1 306 ? -10.420 13.893 7.264 1.00 88.12 306 LEU A O 1
ATOM 2574 N N . GLU A 1 307 ? -10.280 12.032 8.538 1.00 88.81 307 GLU A N 1
ATOM 2575 C CA . GLU A 1 307 ? -9.247 11.317 7.801 1.00 88.81 307 GLU A CA 1
ATOM 2576 C C . GLU A 1 307 ? -9.923 10.193 7.009 1.00 88.81 307 GLU A C 1
ATOM 2578 O O . GLU A 1 307 ? -10.771 9.475 7.547 1.00 88.81 307 GLU A O 1
ATOM 2583 N N . TYR A 1 308 ? -9.623 10.065 5.720 1.00 86.19 308 TYR A N 1
ATOM 2584 C CA . TYR A 1 308 ? -10.345 9.144 4.845 1.00 86.19 308 TYR A CA 1
ATOM 2585 C C . TYR A 1 308 ? -9.514 8.655 3.663 1.00 86.19 308 TYR A C 1
ATOM 2587 O O . TYR A 1 308 ? -8.626 9.348 3.168 1.00 86.19 308 TYR A O 1
ATOM 2595 N N . ASP A 1 309 ? -9.874 7.473 3.165 1.00 83.00 309 ASP A N 1
ATOM 2596 C CA . ASP A 1 309 ? -9.480 6.993 1.843 1.00 83.00 309 ASP A CA 1
ATOM 2597 C C . ASP A 1 309 ? -10.681 7.015 0.898 1.00 83.00 309 ASP A C 1
ATOM 2599 O O . ASP A 1 309 ? -11.712 6.397 1.169 1.00 83.00 309 ASP A O 1
ATOM 2603 N N . SER A 1 310 ? -10.562 7.721 -0.228 1.00 63.84 310 SER A N 1
ATOM 2604 C CA . SER A 1 310 ? -11.584 7.695 -1.278 1.00 63.84 310 SER A CA 1
ATOM 2605 C C . SER A 1 310 ? -11.173 6.728 -2.385 1.00 63.84 310 SER A C 1
ATOM 2607 O O . SER A 1 310 ? -10.183 6.985 -3.071 1.00 63.84 310 SER A O 1
ATOM 2609 N N . LEU A 1 311 ? -11.956 5.667 -2.591 1.00 55.00 311 LEU A N 1
ATOM 2610 C CA . LEU A 1 311 ? -11.796 4.763 -3.735 1.00 55.00 311 LEU A CA 1
ATOM 2611 C C . LEU A 1 311 ? -12.097 5.476 -5.060 1.00 55.00 311 LEU A C 1
ATOM 2613 O O . LEU A 1 311 ? -11.291 5.410 -5.982 1.00 55.00 311 LEU A O 1
ATOM 2617 N N . ASP A 1 312 ? -13.182 6.259 -5.100 1.00 54.62 312 ASP A N 1
ATOM 2618 C CA . ASP A 1 312 ? -13.712 6.805 -6.359 1.00 54.62 312 ASP A CA 1
ATOM 2619 C C . ASP A 1 312 ? -13.860 8.334 -6.387 1.00 54.62 312 ASP A C 1
ATOM 2621 O O . ASP A 1 312 ? -14.548 8.867 -7.251 1.00 54.62 312 ASP A O 1
ATOM 2625 N N . LYS A 1 313 ? -13.253 9.076 -5.444 1.00 61.44 313 LYS A N 1
ATOM 2626 C CA . LYS A 1 313 ? -13.435 10.539 -5.204 1.00 61.44 313 LYS A CA 1
ATOM 2627 C C . LYS A 1 313 ? -14.883 11.004 -4.953 1.00 61.44 313 LYS A C 1
ATOM 2629 O O . LYS A 1 313 ? -15.085 12.102 -4.442 1.00 61.44 313 LYS A O 1
ATOM 2634 N N . ILE A 1 314 ? -15.870 10.187 -5.304 1.00 68.94 314 ILE A N 1
ATOM 2635 C CA . ILE A 1 314 ? -17.305 10.455 -5.239 1.00 68.94 314 ILE A CA 1
ATOM 2636 C C . ILE A 1 314 ? -17.871 9.908 -3.931 1.00 68.94 314 ILE A C 1
ATOM 2638 O O . ILE A 1 314 ? -18.655 10.587 -3.275 1.00 68.94 314 ILE A O 1
ATOM 2642 N N . TYR A 1 315 ? -17.435 8.716 -3.522 1.00 73.88 315 TYR A N 1
ATOM 2643 C CA . TYR A 1 315 ? -17.936 8.029 -2.337 1.00 73.88 315 TYR A CA 1
ATOM 2644 C C . TYR A 1 315 ? -16.851 7.847 -1.284 1.00 73.88 315 TYR A C 1
ATOM 2646 O O . TYR A 1 315 ? -15.691 7.560 -1.592 1.00 73.88 315 TYR A O 1
ATOM 2654 N N . VAL A 1 316 ? -17.264 7.974 -0.028 1.00 74.94 316 VAL A N 1
ATOM 2655 C CA . VAL A 1 316 ? -16.442 7.669 1.137 1.00 74.94 316 VAL A CA 1
ATOM 2656 C C . VAL A 1 316 ? -17.169 6.620 1.973 1.00 74.94 316 VAL A C 1
ATOM 2658 O O . VAL A 1 316 ? -18.334 6.794 2.335 1.00 74.94 316 VAL A O 1
ATOM 2661 N N . ASN A 1 317 ? -16.483 5.512 2.250 1.00 81.69 317 ASN A N 1
ATOM 2662 C CA . ASN A 1 317 ? -17.003 4.423 3.070 1.00 81.69 317 ASN A CA 1
ATOM 2663 C C . ASN A 1 317 ? -16.666 4.683 4.539 1.00 81.69 317 ASN A C 1
ATOM 2665 O O . ASN A 1 317 ? -15.509 4.938 4.866 1.00 81.69 317 ASN A O 1
ATOM 2669 N N . GLU A 1 318 ? -17.654 4.555 5.424 1.00 81.12 318 GLU A N 1
ATOM 2670 C CA . GLU A 1 318 ? -17.485 4.585 6.877 1.00 81.12 318 GLU A CA 1
ATOM 2671 C C . GLU A 1 318 ? -16.260 3.790 7.374 1.00 81.12 318 GLU A C 1
ATOM 2673 O O . GLU A 1 318 ? -15.570 4.236 8.296 1.00 81.12 318 GLU A O 1
ATOM 2678 N N . ASN A 1 319 ? -16.028 2.597 6.824 1.00 83.81 319 ASN A N 1
ATOM 2679 C CA . ASN A 1 319 ? -14.959 1.697 7.263 1.00 83.81 319 ASN A CA 1
ATOM 2680 C C . ASN A 1 319 ? -13.569 2.227 6.906 1.00 83.81 319 ASN A C 1
ATOM 2682 O O . ASN A 1 319 ? -12.607 1.950 7.617 1.00 83.81 319 ASN A O 1
ATOM 2686 N N . ASN A 1 320 ? -13.497 3.066 5.875 1.00 81.75 320 ASN A N 1
ATOM 2687 C CA . ASN A 1 320 ? -12.265 3.647 5.358 1.00 81.75 320 ASN A CA 1
ATOM 2688 C C . ASN A 1 320 ? -12.059 5.077 5.861 1.00 81.75 320 ASN A C 1
ATOM 2690 O O . ASN A 1 320 ? -11.398 5.891 5.214 1.00 81.75 320 ASN A O 1
ATOM 2694 N N . THR A 1 321 ? -12.665 5.398 7.004 1.00 83.69 321 THR A N 1
ATOM 2695 C CA . THR A 1 321 ? -12.609 6.725 7.610 1.00 83.69 321 THR A CA 1
ATOM 2696 C C . THR A 1 321 ? -12.284 6.652 9.082 1.00 83.69 321 THR A C 1
ATOM 2698 O O . THR A 1 321 ? -12.582 5.676 9.775 1.00 83.69 321 THR A O 1
ATOM 2701 N N . LEU A 1 322 ? -11.736 7.755 9.566 1.00 84.25 322 LEU A N 1
ATOM 2702 C CA . LEU A 1 322 ? -11.526 8.015 10.967 1.00 84.25 322 LEU A CA 1
ATOM 2703 C C . LEU A 1 322 ? -11.870 9.474 11.243 1.00 84.25 322 LEU A C 1
ATOM 2705 O O . LEU A 1 322 ? -11.448 10.371 10.518 1.00 84.25 322 LEU A O 1
ATOM 2709 N N . CYS A 1 323 ? -12.695 9.716 12.256 1.00 84.50 323 CYS A N 1
ATOM 2710 C CA . CYS A 1 323 ? -13.200 11.051 12.538 1.00 84.50 323 CYS A CA 1
ATOM 2711 C C . CYS A 1 323 ? -13.029 11.405 14.009 1.00 84.50 323 CYS A C 1
ATOM 2713 O O . CYS A 1 323 ? -13.200 10.552 14.879 1.00 84.50 323 CYS A O 1
ATOM 2715 N N . TYR A 1 324 ? -12.716 12.670 14.271 1.00 85.19 324 TYR A N 1
ATOM 2716 C CA . TYR A 1 324 ? -12.435 13.216 15.591 1.00 85.19 324 TYR A CA 1
ATOM 2717 C C . TYR A 1 324 ? -13.120 14.562 15.750 1.00 85.19 324 TYR A C 1
ATOM 2719 O O . TYR A 1 324 ? -13.123 15.360 14.815 1.00 85.19 324 TYR A O 1
ATOM 2727 N N . GLU A 1 325 ? -13.662 14.848 16.930 1.00 83.50 325 GLU A N 1
ATOM 2728 C CA . GLU A 1 325 ? -14.040 16.219 17.271 1.00 83.50 325 GLU A CA 1
ATOM 2729 C C . GLU A 1 325 ? -12.771 17.046 17.511 1.00 83.50 325 GLU A C 1
ATOM 2731 O O . GLU A 1 325 ? -11.844 16.590 18.180 1.00 83.50 325 GLU A O 1
ATOM 2736 N N . VAL A 1 326 ? -12.714 18.252 16.949 1.00 82.75 326 VAL A N 1
ATOM 2737 C CA . VAL A 1 326 ? -11.595 19.178 17.136 1.00 82.75 326 VAL A CA 1
ATOM 2738 C C . VAL A 1 326 ? -12.102 20.529 17.614 1.00 82.75 326 VAL A C 1
ATOM 2740 O O . VAL A 1 326 ? -13.147 21.023 17.191 1.00 82.75 326 VAL A O 1
ATOM 2743 N N . HIS A 1 327 ? -11.336 21.157 18.499 1.00 77.31 327 HIS A N 1
ATOM 2744 C CA . HIS A 1 327 ? -11.591 22.528 18.912 1.00 77.31 327 HIS A CA 1
ATOM 2745 C C . HIS A 1 327 ? -10.661 23.454 18.128 1.00 77.31 327 HIS A C 1
ATOM 2747 O O . HIS A 1 327 ? -9.451 23.217 18.106 1.00 77.31 327 HIS A O 1
ATOM 2753 N N . PRO A 1 328 ? -11.181 24.506 17.476 1.00 65.31 328 PRO A N 1
ATOM 2754 C CA . PRO A 1 328 ? -10.340 25.452 16.765 1.00 65.31 328 PRO A CA 1
ATOM 2755 C C . PRO A 1 328 ? -9.391 26.104 17.769 1.00 65.31 328 PRO A C 1
ATOM 2757 O O . PRO A 1 328 ? -9.817 26.761 18.723 1.00 65.31 328 PRO A O 1
ATOM 2760 N N . VAL A 1 329 ? -8.089 25.917 17.564 1.00 55.72 329 VAL A N 1
ATOM 2761 C CA . VAL A 1 329 ? -7.078 26.599 18.366 1.00 55.72 329 VAL A CA 1
ATOM 2762 C C . VAL A 1 329 ? -7.194 28.085 18.038 1.00 55.72 329 VAL A C 1
ATOM 2764 O O . VAL A 1 329 ? -6.973 28.488 16.895 1.00 55.72 329 VAL A O 1
ATOM 2767 N N . LYS A 1 330 ? -7.557 28.924 19.019 1.00 43.06 330 LYS A N 1
ATOM 2768 C CA . LYS A 1 330 ? -7.415 30.378 18.872 1.00 43.06 330 LYS A CA 1
ATOM 2769 C C . LYS A 1 330 ? -5.932 30.646 18.623 1.00 43.06 330 LYS A C 1
ATOM 2771 O O . LYS A 1 330 ? -5.143 30.606 19.564 1.00 43.06 330 LYS A O 1
ATOM 2776 N N . LYS A 1 331 ? -5.536 30.913 17.375 1.00 39.38 331 LYS A N 1
ATOM 2777 C CA . LYS A 1 331 ? -4.229 31.520 17.111 1.00 39.38 331 LYS A CA 1
ATOM 2778 C C . LYS A 1 331 ? -4.218 32.850 17.862 1.00 39.38 331 LYS A C 1
ATOM 2780 O O . LYS A 1 331 ? -4.939 33.773 17.490 1.00 39.38 331 LYS A O 1
ATOM 2785 N N . LEU A 1 332 ? -3.440 32.932 18.941 1.00 30.20 332 LEU A N 1
ATOM 2786 C CA . LEU A 1 332 ? -2.984 34.208 19.477 1.00 30.20 332 LEU A CA 1
ATOM 2787 C C . LEU A 1 332 ? -2.166 34.845 18.356 1.00 30.20 332 LEU A C 1
ATOM 2789 O O . LEU A 1 332 ? -1.030 34.456 18.102 1.00 30.20 332 LEU A O 1
ATOM 2793 N N . VAL A 1 333 ? -2.790 35.760 17.619 1.00 31.30 333 VAL A N 1
ATOM 2794 C CA . VAL A 1 333 ? -2.066 36.655 16.726 1.00 31.30 333 VAL A CA 1
ATOM 2795 C C . VAL A 1 333 ? -1.314 37.604 17.648 1.00 31.30 333 VAL A C 1
ATOM 2797 O O . VAL A 1 333 ? -1.868 38.593 18.118 1.00 31.30 333 VAL A O 1
ATOM 2800 N N . THR A 1 334 ? -0.065 37.282 17.967 1.00 29.34 334 THR A N 1
ATOM 2801 C CA . THR A 1 334 ? 0.883 38.289 18.432 1.00 29.34 334 THR A CA 1
ATOM 2802 C C . THR A 1 334 ? 1.132 39.207 17.242 1.00 29.34 334 THR A C 1
ATOM 2804 O O . THR A 1 334 ? 1.955 38.925 16.374 1.00 29.34 334 THR A O 1
ATOM 2807 N N . THR A 1 335 ? 0.353 40.284 17.148 1.00 27.98 335 THR A N 1
ATOM 2808 C CA . THR A 1 335 ? 0.725 41.440 16.338 1.00 27.98 335 THR A CA 1
ATOM 2809 C C . THR A 1 335 ? 2.009 41.993 16.941 1.00 27.98 335 THR A C 1
ATOM 2811 O O . THR A 1 335 ? 1.985 42.568 18.029 1.00 27.98 335 THR A O 1
ATOM 2814 N N . PHE A 1 336 ? 3.135 41.762 16.273 1.00 30.77 336 PHE A N 1
ATOM 2815 C CA . PHE A 1 336 ? 4.327 42.564 16.503 1.00 30.77 336 PHE A CA 1
ATOM 2816 C C . PHE A 1 336 ? 4.009 43.968 15.975 1.00 30.77 336 PHE A C 1
ATOM 2818 O O . PHE A 1 336 ? 3.705 44.115 14.790 1.00 30.77 336 PHE A O 1
ATOM 2825 N N . PHE A 1 337 ? 3.956 44.942 16.887 1.00 36.19 337 PHE A N 1
ATOM 2826 C CA . PHE A 1 337 ? 3.887 46.369 16.569 1.00 36.19 337 PHE A CA 1
ATOM 2827 C C . PHE A 1 337 ? 5.256 46.888 16.144 1.00 36.19 337 PHE A C 1
ATOM 2829 O O . PHE A 1 337 ? 6.260 46.398 16.717 1.00 36.19 337 PHE A O 1
#

Foldseek 3Di:
DAWADQVLVCVVPVPGDDDPFIEAEDEPPDPDDDPGHYDHDHVVLVVPFCGDPSYGDLLSNLLLLLLPCLAPDCNVSSLVSNLVSVVVVHDHPVVSSVRSNVVCCVVVNQQPQQDLPDDPCSNPPPVQDFPDDLLVLLPQLQPPDHQLQVQQDDPPGDRDGHVVSLVPDDPVSNLVNVLSQLLSQLCRHAFQRPPDPDHDDSLVSSVVSLSCCSHPNDGDPSNSVCSNVVLSSNFAFQVSCPRVCVPDPVVRGDDDFDQVVVVCVVQPFDDDDQKDFPVSQPVQFPDDPDPQWTWGAGPPRKIKIKGFDDSPNGMTGSRRITMDTDDPDPPPPPPPD

Sequence (337 aa):
MVIAGSTAIKHWIPSFREPFDTDIIISVDDDITTRNDIIRLPQNIIDILPVENDYLTLDGVFTLKCSHMGWDIKWNKHKKDVLFLKQYGCQIIPSLYKQLVNFWKTEHKNKPYLSLYKTKQEFFDDYVPHFYDHDYLHELVAYPNIPIYTKCLKDNEEVAICIHKFNNLCIEEQLKMFKEEICVIALERWIVNEQIKNPVSLFKAYKLALHKTITSLTKNWACDFIIQNIDYYELFDKNMFVYALSRLPQKDIITNSVNILNIMLKNGLEIDNKVFLFDNIKKHIHERLDDNTIVLKFKHNTFYMLEYDSLDKIYVNENNTLCYEVHPVKKLVTTFF

Secondary structure (DSSP, 8-state):
-EEEHHHHHHHH-TTSPPPSS-EEEEETT-----SSEEEEE-HHHHTT--EETTEEPHHHHHHHHHHHTTSSSSHHHHHHHHHHHHHTT----HHHHHHHHHHHHHHS---TT--TTS-HHHHH-SSS--SS-HHHHHHHHHTTSPPGGGGTBPTT-SS-B-HHHHHHS-HHHHHHHHHHHHHHHHIIIIIS-TT-SS---HHHHHHHHHHHIIIII--HHHHHHHHHTHHHHHS--THHHHHHHHHS-GGG-------HHHHHHHTT---BTTEEEHHHHHTTEEEE-SSSEEEEE-GGG-EEEEEE--SSSSEEEGGGEEEEEEPPP--------

pLDDT: mean 86.2, std 13.73, range [27.98, 98.56]